Protein AF-A0A9P5NXV1-F1 (afdb_monomer_lite)

Structure (mmCIF, N/CA/C/O backbone):
data_AF-A0A9P5NXV1-F1
#
_entry.id   AF-A0A9P5NXV1-F1
#
loop_
_atom_site.group_PDB
_atom_site.id
_atom_site.type_symbol
_atom_site.label_atom_id
_atom_site.label_alt_id
_atom_site.label_comp_id
_atom_site.label_asym_id
_atom_site.label_entity_id
_atom_site.label_seq_id
_atom_site.pdbx_PDB_ins_code
_atom_site.Cartn_x
_atom_site.Cartn_y
_atom_site.Cartn_z
_atom_site.occupancy
_atom_site.B_iso_or_equiv
_atom_site.auth_seq_id
_atom_site.auth_comp_id
_atom_site.auth_asym_id
_atom_site.auth_atom_id
_atom_site.pdbx_PDB_model_num
ATOM 1 N N . MET A 1 1 ? 9.039 12.698 -48.963 1.00 51.28 1 MET A N 1
ATOM 2 C CA . MET A 1 1 ? 8.621 13.582 -47.844 1.00 51.28 1 MET A CA 1
ATOM 3 C C . MET A 1 1 ? 7.862 12.852 -46.720 1.00 51.28 1 MET A C 1
ATOM 5 O O . MET A 1 1 ? 7.699 13.439 -45.662 1.00 51.28 1 MET A O 1
ATOM 9 N N . PHE A 1 2 ? 7.450 11.582 -46.884 1.00 49.66 2 PHE A N 1
ATOM 10 C CA . PHE A 1 2 ? 6.731 10.816 -45.845 1.00 49.66 2 PHE A CA 1
ATOM 11 C C . PHE A 1 2 ? 7.612 9.908 -44.960 1.00 49.66 2 PHE A C 1
ATOM 13 O O . PHE A 1 2 ? 7.134 9.406 -43.950 1.00 49.66 2 PHE A O 1
ATOM 20 N N . GLU A 1 3 ? 8.903 9.742 -45.266 1.00 52.03 3 GLU A N 1
ATOM 21 C CA . GLU A 1 3 ? 9.800 8.838 -44.517 1.00 52.03 3 GLU A CA 1
ATOM 22 C C . GLU A 1 3 ? 10.202 9.352 -43.121 1.00 52.03 3 GLU A C 1
ATOM 24 O O . GLU A 1 3 ? 10.610 8.573 -42.267 1.00 52.03 3 GLU A O 1
ATOM 29 N N . SER A 1 4 ? 10.036 10.649 -42.833 1.00 56.72 4 SER A N 1
ATOM 30 C CA . SER A 1 4 ? 10.399 11.233 -41.530 1.00 56.72 4 SER A CA 1
ATOM 31 C C . SER A 1 4 ? 9.268 11.237 -40.494 1.00 56.72 4 SER A C 1
ATOM 33 O O . SER A 1 4 ? 9.503 11.576 -39.335 1.00 56.72 4 SER A O 1
ATOM 35 N N . LEU A 1 5 ? 8.028 10.941 -40.899 1.00 55.62 5 LEU A N 1
ATOM 36 C CA . LEU A 1 5 ? 6.863 10.958 -40.006 1.00 55.62 5 LEU A CA 1
ATOM 37 C C . LEU A 1 5 ? 6.838 9.755 -39.037 1.00 55.62 5 LEU A C 1
ATOM 39 O O . LEU A 1 5 ? 6.622 9.982 -37.846 1.00 55.62 5 LEU A O 1
ATOM 43 N N . PRO A 1 6 ? 7.140 8.513 -39.474 1.00 61.78 6 PRO A N 1
ATOM 44 C CA . PRO A 1 6 ? 7.170 7.351 -38.586 1.00 61.78 6 PRO A CA 1
ATOM 45 C C . PRO A 1 6 ? 8.238 7.482 -37.497 1.00 61.78 6 PRO A C 1
ATOM 47 O O . PRO A 1 6 ? 7.952 7.225 -36.334 1.00 61.78 6 PRO A O 1
ATOM 50 N N . ALA A 1 7 ? 9.437 7.964 -37.846 1.00 62.22 7 ALA A N 1
ATOM 51 C CA . ALA A 1 7 ? 10.548 8.123 -36.905 1.00 62.22 7 ALA A CA 1
ATOM 52 C C . ALA A 1 7 ? 10.250 9.149 -35.793 1.00 62.22 7 ALA A C 1
ATOM 54 O O . ALA A 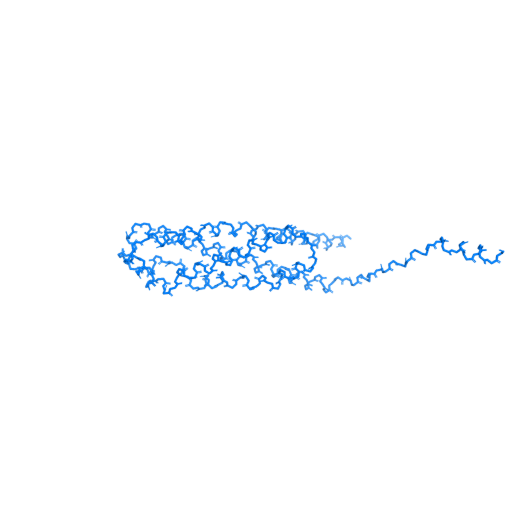1 7 ? 10.574 8.919 -34.630 1.00 62.22 7 ALA A O 1
ATOM 55 N N . LYS A 1 8 ? 9.580 10.263 -36.125 1.00 64.25 8 LYS A N 1
ATOM 56 C CA . LYS A 1 8 ? 9.170 11.277 -35.136 1.00 64.25 8 LYS A CA 1
ATOM 57 C C . LYS A 1 8 ? 8.070 10.770 -34.202 1.00 64.25 8 LYS A C 1
ATOM 59 O O . LYS A 1 8 ? 8.114 11.056 -33.010 1.00 64.25 8 LYS A O 1
ATOM 64 N N . ILE A 1 9 ? 7.110 10.006 -34.729 1.00 66.19 9 ILE A N 1
ATOM 65 C CA . ILE A 1 9 ? 6.045 9.382 -33.927 1.00 66.19 9 ILE A CA 1
ATOM 66 C C . ILE A 1 9 ? 6.636 8.332 -32.978 1.00 66.19 9 ILE A C 1
ATOM 68 O O . ILE A 1 9 ? 6.274 8.301 -31.804 1.00 66.19 9 ILE A O 1
ATOM 72 N N . PHE A 1 10 ? 7.579 7.520 -33.460 1.00 65.38 10 PHE A N 1
ATOM 73 C CA . PHE A 1 10 ? 8.247 6.494 -32.658 1.00 65.38 10 PHE A CA 1
ATOM 74 C C . PHE A 1 10 ? 9.061 7.112 -31.514 1.00 65.38 10 PHE A C 1
ATOM 76 O O . PHE A 1 10 ? 8.896 6.732 -30.359 1.00 65.38 10 PHE A O 1
ATOM 83 N N . SER A 1 11 ? 9.839 8.155 -31.815 1.00 71.44 11 SER A N 1
ATOM 84 C CA . SER A 1 11 ? 10.603 8.904 -30.814 1.00 71.44 11 SER A CA 1
ATOM 85 C C . SER A 1 11 ? 9.697 9.556 -29.758 1.00 71.44 11 SER A C 1
ATOM 87 O O . SER A 1 11 ? 9.960 9.445 -28.563 1.00 71.44 11 SER A O 1
ATOM 89 N N . ALA A 1 12 ? 8.576 10.172 -30.157 1.00 74.19 12 ALA A N 1
ATOM 90 C CA . ALA A 1 12 ? 7.616 10.747 -29.211 1.00 74.19 12 ALA A CA 1
ATOM 91 C C . ALA A 1 12 ? 6.968 9.687 -28.295 1.00 74.19 12 ALA A C 1
ATOM 93 O O . ALA A 1 12 ? 6.761 9.943 -27.107 1.00 74.19 12 ALA A O 1
ATOM 94 N N . ALA A 1 13 ? 6.674 8.496 -28.826 1.00 74.88 13 ALA A N 1
ATOM 95 C CA . ALA A 1 13 ? 6.137 7.382 -28.047 1.00 74.88 13 ALA A CA 1
ATOM 96 C C . ALA A 1 13 ? 7.150 6.857 -27.015 1.00 74.88 13 ALA A C 1
ATOM 98 O O . ALA A 1 13 ? 6.780 6.634 -25.863 1.00 74.88 13 ALA A O 1
ATOM 99 N N . GLU A 1 14 ? 8.427 6.733 -27.384 1.00 74.12 14 GLU A N 1
ATOM 100 C CA . GLU A 1 14 ? 9.505 6.362 -26.457 1.00 74.12 14 GLU A CA 1
ATOM 101 C C . GLU A 1 14 ? 9.639 7.369 -25.305 1.00 74.12 14 GLU A C 1
ATOM 103 O O . GLU A 1 14 ? 9.676 6.972 -24.138 1.00 74.12 14 GLU A O 1
ATOM 108 N N . TYR A 1 15 ? 9.619 8.675 -25.595 1.00 77.75 15 TYR A N 1
ATOM 109 C CA . TYR A 1 15 ? 9.659 9.706 -24.551 1.00 77.75 15 TYR A CA 1
ATOM 110 C C . TYR A 1 15 ? 8.447 9.643 -23.616 1.00 77.75 15 TYR A C 1
ATOM 112 O O . TYR A 1 15 ? 8.606 9.742 -22.400 1.00 77.75 15 TYR A O 1
ATOM 120 N N . MET A 1 16 ? 7.242 9.437 -24.154 1.00 80.88 16 MET A N 1
ATOM 121 C CA . MET A 1 16 ? 6.023 9.267 -23.353 1.00 80.88 16 MET A CA 1
ATOM 122 C C . MET A 1 16 ? 6.114 8.046 -22.430 1.00 80.88 16 MET A C 1
ATOM 124 O O . MET A 1 16 ? 5.725 8.128 -21.266 1.00 80.88 16 MET A O 1
ATOM 128 N N . ILE A 1 17 ? 6.672 6.933 -22.912 1.00 77.50 17 ILE A N 1
ATOM 129 C CA . ILE A 1 17 ? 6.889 5.719 -22.115 1.00 77.50 17 ILE A CA 1
ATOM 130 C C . ILE A 1 17 ? 7.882 5.978 -20.982 1.00 77.50 17 ILE A C 1
ATOM 132 O O . ILE A 1 17 ? 7.610 5.596 -19.845 1.00 77.50 17 ILE A O 1
ATOM 136 N N . ILE A 1 18 ? 9.003 6.650 -21.263 1.00 76.31 18 ILE A N 1
ATOM 137 C CA . ILE A 1 18 ? 10.002 7.002 -20.243 1.00 76.31 18 ILE A CA 1
ATOM 138 C C . ILE A 1 18 ? 9.381 7.923 -19.188 1.00 76.31 18 ILE A C 1
ATOM 140 O O . ILE A 1 18 ? 9.550 7.686 -17.994 1.00 76.31 18 ILE A O 1
ATOM 144 N N . LEU A 1 19 ? 8.620 8.939 -19.603 1.00 80.94 19 LEU A N 1
ATOM 145 C CA . LEU A 1 19 ? 7.935 9.849 -18.683 1.00 80.94 19 LEU A CA 1
ATOM 146 C C . LEU A 1 19 ? 6.919 9.113 -17.806 1.00 80.94 19 LEU A C 1
ATOM 148 O O . LEU A 1 19 ? 6.916 9.305 -16.590 1.00 80.94 19 LEU A O 1
ATOM 152 N N . LEU A 1 20 ? 6.103 8.234 -18.395 1.00 80.06 20 LEU A N 1
ATOM 153 C CA . LEU A 1 20 ? 5.164 7.395 -17.653 1.00 80.06 20 LEU A CA 1
ATOM 154 C C . LEU A 1 20 ? 5.899 6.486 -16.667 1.00 80.06 20 LEU A C 1
ATOM 156 O O . LEU A 1 20 ? 5.499 6.403 -15.508 1.00 80.06 20 LEU A O 1
ATOM 160 N N . PHE A 1 21 ? 6.987 5.847 -17.087 1.00 78.69 21 PHE A N 1
ATOM 161 C CA . PHE A 1 21 ? 7.806 4.995 -16.231 1.00 78.69 21 PHE A CA 1
ATOM 162 C C . PHE A 1 21 ? 8.373 5.775 -15.036 1.00 78.69 21 PHE A C 1
ATOM 164 O O . PHE A 1 21 ? 8.186 5.369 -13.889 1.00 78.69 21 PHE A O 1
ATOM 171 N N . CYS A 1 22 ? 8.984 6.938 -15.282 1.00 78.25 22 CYS A N 1
ATOM 172 C CA . CYS A 1 22 ? 9.512 7.819 -14.241 1.00 78.25 22 CYS A CA 1
ATOM 173 C C . CYS A 1 22 ? 8.418 8.299 -13.277 1.00 78.25 22 CYS A C 1
ATOM 175 O O . CYS A 1 22 ? 8.613 8.270 -12.064 1.00 78.25 22 CYS A O 1
ATOM 177 N N . PHE A 1 23 ? 7.254 8.695 -13.795 1.00 83.00 23 PHE A N 1
ATOM 178 C CA . PHE A 1 23 ? 6.119 9.127 -12.980 1.00 83.00 23 PHE A CA 1
ATOM 179 C C . PHE A 1 23 ? 5.623 8.017 -12.043 1.00 83.00 23 PHE A C 1
ATOM 181 O O . PHE A 1 23 ? 5.453 8.248 -10.845 1.00 83.00 23 PHE A O 1
ATOM 188 N N . HIS A 1 24 ? 5.459 6.794 -12.555 1.00 81.88 24 HIS A N 1
ATOM 189 C CA . HIS A 1 24 ? 5.041 5.650 -11.741 1.00 81.88 24 HIS A CA 1
ATOM 190 C C . HIS A 1 24 ? 6.092 5.281 -10.700 1.00 81.88 24 HIS A C 1
ATOM 192 O O . HIS A 1 24 ? 5.737 5.005 -9.556 1.00 81.88 24 HIS A O 1
ATOM 198 N N . LEU A 1 25 ? 7.381 5.334 -11.051 1.00 80.75 25 LEU A N 1
ATOM 199 C CA . LEU A 1 25 ? 8.450 5.147 -10.076 1.00 80.75 25 LEU A CA 1
ATOM 200 C C . LEU A 1 25 ? 8.359 6.173 -8.947 1.00 80.75 25 LEU A C 1
ATOM 202 O O . LEU A 1 25 ? 8.435 5.785 -7.786 1.00 80.75 25 LEU A O 1
ATOM 206 N N . ILE A 1 26 ? 8.154 7.455 -9.248 1.00 84.00 26 ILE A N 1
ATOM 207 C CA . ILE A 1 26 ? 8.007 8.487 -8.213 1.00 84.00 26 ILE A CA 1
ATOM 208 C C . ILE A 1 26 ? 6.841 8.145 -7.278 1.00 84.00 26 ILE A C 1
ATOM 210 O O . ILE A 1 26 ? 7.026 8.121 -6.063 1.00 84.00 26 ILE A O 1
ATOM 214 N N . ILE A 1 27 ? 5.671 7.805 -7.823 1.00 83.50 27 ILE A N 1
ATOM 215 C CA . ILE A 1 27 ? 4.491 7.436 -7.027 1.00 83.50 27 ILE A CA 1
ATOM 216 C C . ILE A 1 27 ? 4.781 6.237 -6.116 1.00 83.50 27 ILE A C 1
ATOM 218 O O . ILE A 1 27 ? 4.560 6.313 -4.907 1.00 83.50 27 ILE A O 1
ATOM 222 N N . ILE A 1 28 ? 5.319 5.153 -6.677 1.00 85.75 28 ILE A N 1
ATOM 223 C CA . ILE A 1 28 ? 5.579 3.892 -5.964 1.00 85.75 28 ILE A CA 1
ATOM 224 C C . ILE A 1 28 ? 6.623 4.063 -4.850 1.00 85.75 28 ILE A C 1
ATOM 226 O O . ILE A 1 28 ? 6.624 3.311 -3.875 1.00 85.75 28 ILE A O 1
ATOM 230 N N . ASN A 1 29 ? 7.517 5.047 -4.980 1.00 84.62 29 ASN A N 1
ATOM 231 C CA . ASN A 1 29 ? 8.529 5.351 -3.971 1.00 84.62 29 ASN A CA 1
ATOM 232 C C . ASN A 1 29 ? 8.051 6.367 -2.922 1.00 84.62 29 ASN A C 1
ATOM 234 O O . ASN A 1 29 ? 8.493 6.297 -1.778 1.00 84.62 29 ASN A O 1
ATOM 238 N N . LEU A 1 30 ? 7.148 7.289 -3.276 1.00 89.00 30 LEU A N 1
ATOM 239 C CA . LEU A 1 30 ? 6.644 8.311 -2.353 1.00 89.00 30 LEU A CA 1
ATOM 240 C C . LEU A 1 30 ? 5.469 7.834 -1.495 1.00 89.00 30 LEU A C 1
ATOM 242 O O . LEU A 1 30 ? 5.376 8.246 -0.343 1.00 89.00 30 LEU A O 1
ATOM 246 N N . LEU A 1 31 ? 4.583 6.980 -2.017 1.00 90.31 31 LEU A N 1
ATOM 247 C CA . LEU A 1 31 ? 3.393 6.489 -1.303 1.00 90.31 31 LEU A CA 1
ATOM 248 C C . LEU A 1 31 ? 3.652 5.576 -0.086 1.00 90.31 31 LEU A C 1
ATOM 250 O O . LEU A 1 31 ? 2.871 5.650 0.865 1.00 90.31 31 LEU A O 1
ATOM 254 N N . PRO A 1 32 ? 4.704 4.738 -0.039 1.00 91.31 32 PRO A N 1
ATOM 255 C CA . PRO A 1 32 ? 4.927 3.840 1.095 1.00 91.31 32 PRO A CA 1
ATOM 256 C C . PRO A 1 32 ? 5.104 4.562 2.437 1.00 91.31 32 PRO A C 1
ATOM 258 O O . PRO A 1 32 ? 4.647 4.070 3.463 1.00 91.31 32 PRO A O 1
ATOM 261 N N . LEU A 1 33 ? 5.725 5.745 2.457 1.00 91.25 33 LEU A N 1
ATOM 262 C CA . LEU A 1 33 ? 5.914 6.507 3.695 1.00 91.25 33 LEU A CA 1
ATOM 263 C C . LEU A 1 33 ? 4.587 7.000 4.318 1.00 91.25 33 LEU A C 1
ATOM 265 O O . LEU A 1 33 ? 4.344 6.689 5.485 1.00 91.25 33 LEU A O 1
ATOM 269 N N . PRO A 1 34 ? 3.703 7.727 3.602 1.00 93.56 34 PRO A N 1
ATOM 270 C CA . PRO A 1 34 ? 2.402 8.113 4.141 1.00 93.56 34 PRO A CA 1
ATOM 271 C C . PRO A 1 34 ? 1.511 6.904 4.447 1.00 93.56 34 PRO A C 1
ATOM 273 O O . PRO A 1 34 ? 0.757 6.963 5.415 1.00 93.56 34 PRO A O 1
ATOM 276 N N . MET A 1 35 ? 1.626 5.797 3.697 1.00 95.00 35 MET A N 1
ATOM 277 C CA . MET A 1 35 ? 0.962 4.534 4.048 1.00 95.00 35 MET A CA 1
ATOM 278 C C . MET A 1 35 ? 1.411 4.031 5.424 1.00 95.00 35 MET A C 1
ATOM 280 O O . MET A 1 35 ? 0.561 3.789 6.276 1.00 95.00 35 MET A O 1
ATOM 284 N N . LEU A 1 36 ? 2.723 3.967 5.674 1.00 95.19 36 LEU A N 1
ATOM 285 C CA . LEU A 1 36 ? 3.282 3.495 6.944 1.00 95.19 36 LEU A CA 1
ATOM 286 C C . LEU A 1 36 ? 2.866 4.377 8.129 1.00 95.19 36 LEU A C 1
ATOM 288 O O . LEU A 1 36 ? 2.532 3.874 9.202 1.00 95.19 36 LEU A O 1
ATOM 292 N N . ILE A 1 37 ? 2.873 5.700 7.936 1.00 95.38 37 ILE A N 1
ATOM 293 C CA . ILE A 1 37 ? 2.427 6.663 8.953 1.00 95.38 37 ILE A CA 1
ATOM 294 C C . ILE A 1 37 ? 0.952 6.425 9.286 1.00 95.38 37 ILE A C 1
ATOM 296 O O . ILE A 1 37 ? 0.587 6.363 10.458 1.00 95.38 37 ILE A O 1
ATOM 300 N N . LEU A 1 38 ? 0.108 6.258 8.268 1.00 95.88 38 LEU A N 1
ATOM 301 C CA . LEU A 1 38 ? -1.321 6.044 8.457 1.00 95.88 38 LEU A CA 1
ATOM 302 C C . LEU A 1 38 ? -1.616 4.688 9.112 1.00 95.88 38 LEU A C 1
ATOM 304 O O . LEU A 1 38 ? -2.430 4.623 10.028 1.00 95.88 38 LEU A O 1
ATOM 308 N N . GLU A 1 39 ? -0.907 3.626 8.723 1.00 95.38 39 GLU A N 1
ATOM 309 C CA . GLU A 1 39 ? -0.955 2.312 9.382 1.00 95.38 39 GLU A CA 1
ATOM 310 C C . GLU A 1 39 ? -0.625 2.426 10.877 1.00 95.38 39 GLU A C 1
ATOM 312 O O . GLU A 1 39 ? -1.355 1.893 11.716 1.00 95.38 39 GLU A O 1
ATOM 317 N N . ALA A 1 40 ? 0.419 3.181 11.232 1.00 95.56 40 ALA A N 1
ATOM 318 C CA . ALA A 1 40 ? 0.794 3.416 12.624 1.00 95.56 40 ALA A CA 1
ATOM 319 C C . ALA A 1 40 ? -0.270 4.218 13.398 1.00 95.56 40 ALA A C 1
ATOM 321 O O . ALA A 1 40 ? -0.574 3.880 14.546 1.00 95.56 40 ALA A O 1
ATOM 322 N N . ILE A 1 41 ? -0.862 5.247 12.779 1.00 95.38 41 ILE A N 1
ATOM 323 C CA . ILE A 1 41 ? -1.967 6.026 13.364 1.00 95.38 41 ILE A CA 1
ATOM 324 C C . ILE A 1 41 ? -3.161 5.112 13.645 1.00 95.38 41 ILE A C 1
ATOM 326 O O . ILE A 1 41 ? -3.663 5.100 14.768 1.00 95.38 41 ILE A O 1
ATOM 330 N N . ILE A 1 42 ? -3.553 4.285 12.675 1.00 94.69 42 ILE A N 1
ATOM 331 C CA . ILE A 1 42 ? -4.673 3.348 12.792 1.00 94.69 42 ILE A CA 1
ATOM 332 C C . ILE A 1 42 ? -4.432 2.345 13.924 1.00 94.69 42 ILE A C 1
ATOM 334 O O . ILE A 1 42 ? -5.305 2.144 14.768 1.00 94.69 42 ILE A O 1
ATOM 338 N N . VAL A 1 43 ? -3.252 1.722 13.981 1.00 94.19 43 VAL A N 1
ATOM 339 C CA . VAL A 1 43 ? -2.919 0.755 15.040 1.00 94.19 43 VAL A CA 1
ATOM 340 C C . VAL A 1 43 ? -2.912 1.433 16.416 1.00 94.19 43 VAL A C 1
ATOM 342 O O . VAL A 1 43 ? -3.476 0.901 17.376 1.00 94.19 43 VAL A O 1
ATOM 345 N N . SER A 1 44 ? -2.331 2.630 16.520 1.00 94.25 44 SER A N 1
ATOM 346 C CA . SER A 1 44 ? -2.331 3.443 17.746 1.00 94.25 44 SER A CA 1
ATOM 347 C C . SER A 1 44 ? -3.747 3.825 18.184 1.00 94.25 44 SER A C 1
ATOM 349 O O . SER A 1 44 ? -4.078 3.753 19.366 1.00 94.25 44 SER A O 1
ATOM 351 N N . TRP A 1 45 ? -4.613 4.182 17.238 1.00 94.19 45 TRP A N 1
ATOM 352 C CA . TRP A 1 45 ? -6.009 4.500 17.502 1.00 94.19 45 TRP A CA 1
ATOM 353 C C . TRP A 1 45 ? -6.767 3.276 18.031 1.00 94.19 45 TRP A C 1
ATOM 355 O O . TRP A 1 45 ? -7.328 3.342 19.126 1.00 94.19 45 TRP A O 1
ATOM 365 N N . ILE A 1 46 ? -6.713 2.131 17.337 1.00 91.19 46 ILE A N 1
ATOM 366 C CA . ILE A 1 46 ? -7.441 0.914 17.743 1.00 91.19 46 ILE A CA 1
ATOM 367 C C . ILE A 1 46 ? -7.002 0.432 19.134 1.00 91.19 46 ILE A C 1
ATOM 369 O O . ILE A 1 46 ? -7.832 0.033 19.955 1.00 91.19 46 ILE A O 1
ATOM 373 N N . THR A 1 47 ? -5.700 0.477 19.424 1.00 90.12 47 THR A N 1
ATOM 374 C CA . THR A 1 47 ? -5.148 0.023 20.713 1.00 90.12 47 THR A CA 1
ATOM 375 C C . THR A 1 47 ? -5.515 0.925 21.891 1.00 90.12 47 THR A C 1
ATOM 377 O O . THR A 1 47 ? -5.524 0.446 23.027 1.00 90.12 47 THR A O 1
ATOM 380 N N . LYS A 1 48 ? -5.876 2.188 21.643 1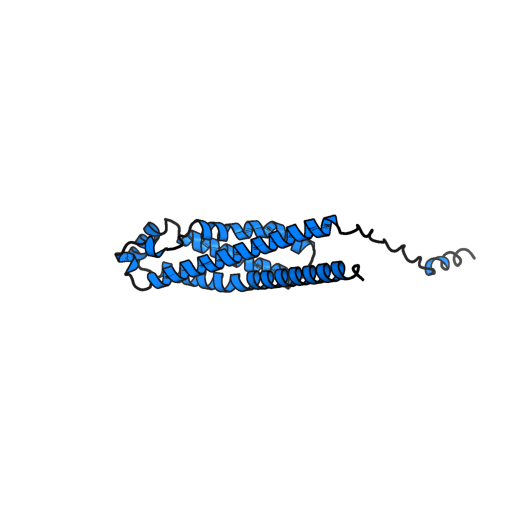.00 92.81 48 LYS A N 1
ATOM 381 C CA . LYS A 1 48 ? -6.324 3.143 22.670 1.00 92.81 48 LYS A CA 1
ATOM 382 C C . LYS A 1 48 ? -7.833 3.129 22.913 1.00 92.81 48 LYS A C 1
ATOM 384 O O . LYS A 1 48 ? -8.286 3.711 23.894 1.00 92.81 48 LYS A O 1
ATOM 389 N N . LEU A 1 49 ? -8.616 2.473 22.056 1.00 91.75 49 LEU A N 1
ATOM 390 C CA . LEU A 1 49 ? -10.062 2.371 22.251 1.00 91.75 49 LEU A CA 1
ATOM 391 C C . LEU A 1 49 ? -10.420 1.489 23.458 1.00 91.75 49 LEU A C 1
ATOM 393 O O . LEU A 1 49 ? -9.733 0.486 23.693 1.00 91.75 49 LEU A O 1
ATOM 397 N N . PRO A 1 50 ? -11.528 1.790 24.165 1.00 93.31 50 PRO A N 1
ATOM 398 C CA . PRO A 1 50 ? -12.100 0.894 25.168 1.00 93.31 50 PRO A CA 1
ATOM 399 C C . PRO A 1 50 ? -12.365 -0.503 24.589 1.00 93.31 50 PRO A C 1
ATOM 401 O O . PRO A 1 50 ? -12.729 -0.628 23.417 1.00 93.31 50 PRO A O 1
ATOM 404 N N . SER A 1 51 ? -12.224 -1.550 25.408 1.00 92.00 51 SER A N 1
ATOM 405 C CA . SER A 1 51 ? -12.429 -2.944 24.979 1.00 92.00 51 SER A CA 1
ATOM 406 C C . SER A 1 51 ? -13.809 -3.169 24.357 1.00 92.00 51 SER A C 1
ATOM 408 O O . SER A 1 51 ? -13.892 -3.751 23.284 1.00 92.00 51 SER A O 1
ATOM 410 N N . SER A 1 52 ? -14.867 -2.596 24.938 1.00 91.56 52 SER A N 1
ATOM 411 C CA . SER A 1 52 ? -16.237 -2.685 24.410 1.00 91.56 52 SER A CA 1
ATOM 412 C C . SER A 1 52 ? -16.383 -2.146 22.981 1.00 91.56 52 SER A C 1
ATOM 414 O O . SER A 1 52 ? -17.059 -2.748 22.149 1.00 91.56 52 SER A O 1
ATOM 416 N N . VAL A 1 53 ? -15.716 -1.031 22.666 1.00 91.94 53 VAL A N 1
ATOM 417 C CA . VAL A 1 53 ? -15.710 -0.442 21.316 1.00 91.94 53 VAL A CA 1
ATOM 418 C C . VAL A 1 53 ? -14.857 -1.292 20.378 1.00 91.94 53 VAL A C 1
ATOM 420 O O . VAL A 1 53 ? -15.246 -1.540 19.239 1.00 91.94 53 VAL A O 1
ATOM 423 N N . ARG A 1 54 ? -13.707 -1.777 20.855 1.00 91.25 54 ARG A N 1
ATOM 424 C CA . ARG A 1 54 ? -12.794 -2.625 20.080 1.00 91.25 54 ARG A CA 1
ATOM 425 C C . ARG A 1 54 ? -13.435 -3.954 19.687 1.00 91.25 54 ARG A C 1
ATOM 427 O O . ARG A 1 54 ? -13.272 -4.380 18.548 1.00 91.25 54 ARG A O 1
ATOM 434 N N . ASP A 1 55 ? -14.191 -4.571 20.584 1.00 91.50 55 ASP A N 1
ATOM 435 C CA . ASP A 1 55 ? -14.914 -5.814 20.316 1.00 91.50 55 ASP A CA 1
ATOM 436 C C . ASP A 1 55 ? -16.033 -5.591 19.295 1.00 91.50 55 ASP A C 1
ATOM 438 O O . ASP A 1 55 ? -16.197 -6.390 18.374 1.00 91.50 55 ASP A O 1
ATOM 442 N N . GLY A 1 56 ? -16.729 -4.453 19.381 1.00 89.88 56 GLY A N 1
ATOM 443 C CA . GLY A 1 56 ? -17.692 -4.018 18.369 1.00 89.88 56 GLY A CA 1
ATOM 444 C C . GLY A 1 56 ? -17.066 -3.753 16.993 1.00 89.88 56 GLY A C 1
ATOM 445 O O . GLY A 1 56 ? -17.659 -4.064 15.961 1.00 89.88 56 GLY A O 1
ATOM 446 N N . ILE A 1 57 ? -15.842 -3.222 16.953 1.00 91.00 57 ILE A N 1
ATOM 447 C CA . ILE A 1 57 ? -15.076 -3.069 15.708 1.00 91.00 57 ILE A CA 1
ATOM 448 C C . ILE A 1 57 ? -14.647 -4.434 15.166 1.00 91.00 57 ILE A C 1
ATOM 450 O O . ILE A 1 57 ? -14.782 -4.679 13.970 1.00 91.00 57 ILE A O 1
ATOM 454 N N . ASN A 1 58 ? -14.159 -5.335 16.019 1.00 90.06 58 ASN A N 1
ATOM 455 C CA . ASN A 1 58 ? -13.734 -6.674 15.614 1.00 90.06 58 ASN A CA 1
ATOM 456 C C . ASN A 1 58 ? -14.902 -7.517 15.089 1.00 90.06 58 ASN A C 1
ATOM 458 O O . ASN A 1 58 ? -14.724 -8.275 14.139 1.00 90.06 58 ASN A O 1
ATOM 462 N N . SER A 1 59 ? -16.096 -7.388 15.668 1.00 89.19 59 SER A N 1
ATOM 463 C CA . SER A 1 59 ? -17.283 -8.085 15.169 1.00 89.19 59 SER A CA 1
ATOM 464 C C . SER A 1 59 ? -17.763 -7.515 13.831 1.00 89.19 59 SER A C 1
ATOM 466 O O . SER A 1 59 ? -18.105 -8.284 12.936 1.00 89.19 59 SER A O 1
ATOM 468 N N . GLY A 1 60 ? -17.725 -6.188 13.656 1.00 86.69 60 GLY A N 1
ATOM 469 C CA . GLY A 1 60 ? -18.160 -5.526 12.422 1.00 86.69 60 GLY A CA 1
ATOM 470 C C . GLY A 1 60 ? -17.171 -5.641 11.256 1.00 86.69 60 GLY A C 1
ATOM 471 O O . GLY A 1 60 ? -17.568 -5.904 10.121 1.00 86.69 60 GLY A O 1
ATOM 472 N N . LEU A 1 61 ? -15.874 -5.452 11.512 1.00 87.50 61 LEU A N 1
ATOM 473 C CA . LEU A 1 61 ? -14.817 -5.466 10.487 1.00 87.50 61 LEU A CA 1
ATOM 474 C C . LEU A 1 61 ? -14.154 -6.841 10.304 1.00 87.50 61 LEU A C 1
ATOM 476 O O . LEU A 1 61 ? -13.392 -7.025 9.355 1.00 87.50 61 LEU A O 1
ATOM 480 N N . GLY A 1 62 ? -14.459 -7.803 11.178 1.00 86.06 62 GLY A N 1
ATOM 481 C CA . GLY A 1 62 ? -13.952 -9.172 11.142 1.00 86.06 62 GLY A CA 1
ATOM 482 C C . GLY A 1 62 ? -12.862 -9.452 12.180 1.00 86.06 62 GLY A C 1
ATOM 483 O O . GLY A 1 62 ? -11.965 -8.640 12.430 1.00 86.06 62 GLY A O 1
ATOM 484 N N . SER A 1 63 ? -12.912 -10.652 12.767 1.00 75.94 63 SER A N 1
ATOM 485 C CA . SER A 1 63 ? -11.911 -11.121 13.727 1.00 75.94 63 SER A CA 1
ATOM 486 C C . SER A 1 63 ? -10.534 -11.170 13.062 1.00 75.94 63 SER A C 1
ATOM 488 O O . SER A 1 63 ? -10.333 -11.905 12.094 1.00 75.94 63 SER A O 1
ATOM 490 N N . GLY A 1 64 ? -9.586 -10.383 13.569 1.00 81.75 64 GLY A N 1
ATOM 491 C CA . GLY A 1 64 ? -8.240 -10.282 12.996 1.00 81.75 64 GLY A CA 1
ATOM 492 C C . GLY A 1 64 ? -8.017 -9.066 12.098 1.00 81.75 64 GLY A C 1
ATOM 493 O O . GLY A 1 64 ? -6.947 -8.960 11.504 1.00 81.75 64 GLY A O 1
ATOM 494 N N . TYR A 1 65 ? -8.962 -8.121 12.048 1.00 85.12 65 TYR A N 1
ATOM 495 C CA . TYR A 1 65 ? -8.800 -6.844 11.347 1.00 85.12 65 TYR A CA 1
ATOM 496 C C . TYR A 1 65 ? -7.465 -6.148 11.664 1.00 85.12 65 TYR A C 1
ATOM 498 O O . TYR A 1 65 ? -6.715 -5.793 10.759 1.00 85.12 65 TYR A O 1
ATOM 506 N N . ILE A 1 66 ? -7.114 -6.042 12.951 1.00 88.88 66 ILE A N 1
ATOM 507 C CA . ILE A 1 66 ? -5.838 -5.463 13.405 1.00 88.88 66 ILE A CA 1
ATOM 508 C C . ILE A 1 66 ? -4.642 -6.219 12.812 1.00 88.88 66 ILE A C 1
ATOM 510 O O . ILE A 1 66 ? -3.678 -5.601 12.370 1.00 88.88 66 ILE A O 1
ATOM 514 N N . GLY A 1 67 ? -4.713 -7.552 12.760 1.00 89.69 67 GLY A N 1
ATOM 515 C CA . GLY A 1 67 ? -3.666 -8.387 12.172 1.00 89.69 67 GLY A CA 1
ATOM 516 C C . GLY A 1 67 ? -3.471 -8.115 10.681 1.00 89.69 67 GLY A C 1
ATOM 517 O O . GLY A 1 67 ? -2.339 -8.105 10.208 1.00 89.69 67 GLY A O 1
ATOM 518 N N . VAL A 1 68 ? -4.550 -7.816 9.952 1.00 90.94 68 VAL A N 1
ATOM 519 C CA . VAL A 1 68 ? -4.483 -7.412 8.539 1.00 90.94 68 VAL A CA 1
ATOM 520 C C . VAL A 1 68 ? -3.798 -6.049 8.386 1.00 90.94 68 VAL A C 1
ATOM 522 O O . VAL A 1 68 ? -2.944 -5.906 7.512 1.00 90.94 68 VAL A O 1
ATOM 525 N N . VAL A 1 69 ? -4.095 -5.072 9.254 1.00 92.62 69 VAL A N 1
ATOM 526 C CA . VAL A 1 69 ? -3.395 -3.770 9.254 1.00 92.62 69 VAL A CA 1
ATOM 527 C C . VAL A 1 69 ? -1.903 -3.948 9.554 1.00 92.62 69 VAL A C 1
ATOM 529 O O . VAL A 1 69 ? -1.063 -3.429 8.826 1.00 92.62 69 VAL A O 1
ATOM 532 N N . ILE A 1 70 ? -1.556 -4.730 10.581 1.00 92.75 70 ILE A N 1
ATOM 533 C CA . ILE A 1 70 ? -0.157 -5.000 10.952 1.00 92.75 70 ILE A CA 1
ATOM 534 C C . ILE A 1 70 ? 0.578 -5.738 9.826 1.00 92.75 70 ILE A C 1
ATOM 536 O O . ILE A 1 70 ? 1.724 -5.416 9.520 1.00 92.75 70 ILE A O 1
ATOM 540 N N . SER A 1 71 ? -0.072 -6.706 9.178 1.00 92.06 71 SER A N 1
ATOM 541 C CA . SER A 1 71 ? 0.501 -7.410 8.028 1.00 92.06 71 SER A CA 1
ATOM 542 C C . SER A 1 71 ? 0.809 -6.448 6.877 1.00 92.06 71 SER A C 1
ATOM 544 O O . SER A 1 71 ? 1.904 -6.515 6.317 1.00 92.06 71 SER A O 1
ATOM 546 N N . SER A 1 72 ? -0.108 -5.522 6.576 1.00 93.44 72 SER A N 1
ATOM 547 C CA . SER A 1 72 ? 0.119 -4.451 5.598 1.00 93.44 72 SER A CA 1
ATOM 548 C C . SER A 1 72 ? 1.316 -3.582 5.988 1.00 93.44 72 SER A C 1
ATOM 550 O O . SER A 1 72 ? 2.210 -3.385 5.170 1.00 93.44 72 SER A O 1
ATOM 552 N N . MET A 1 73 ? 1.406 -3.188 7.262 1.00 94.75 73 MET A N 1
ATOM 553 C CA . MET A 1 73 ? 2.506 -2.384 7.802 1.00 94.75 73 MET A CA 1
ATOM 554 C C . MET A 1 73 ? 3.875 -3.042 7.628 1.00 94.75 73 MET A C 1
ATOM 556 O O . MET A 1 73 ? 4.840 -2.388 7.227 1.00 94.75 73 MET A O 1
ATOM 560 N N . ILE A 1 74 ? 3.965 -4.353 7.868 1.00 92.69 74 ILE A N 1
ATOM 561 C CA . ILE A 1 74 ? 5.186 -5.127 7.615 1.00 92.69 74 ILE A CA 1
ATOM 562 C C . ILE A 1 74 ? 5.518 -5.122 6.118 1.00 92.69 74 ILE A C 1
ATOM 564 O O . ILE A 1 74 ? 6.673 -4.902 5.754 1.00 92.69 74 ILE A O 1
ATOM 568 N N . GLY A 1 75 ? 4.521 -5.314 5.248 1.00 91.44 75 GLY A N 1
ATOM 569 C CA . GLY A 1 75 ? 4.693 -5.208 3.796 1.00 91.44 75 GLY A CA 1
ATOM 570 C C . GLY A 1 75 ? 5.245 -3.844 3.372 1.00 91.44 75 GLY A C 1
ATOM 571 O O . GLY A 1 75 ? 6.232 -3.779 2.638 1.00 91.44 75 GLY A O 1
ATOM 572 N N . THR A 1 76 ? 4.682 -2.761 3.911 1.00 93.12 76 THR A N 1
ATOM 573 C CA . THR A 1 76 ? 5.129 -1.386 3.663 1.00 93.12 76 THR A CA 1
ATOM 574 C C . THR A 1 76 ? 6.567 -1.155 4.127 1.00 93.12 76 THR A C 1
ATOM 576 O O . THR A 1 76 ? 7.379 -0.605 3.382 1.00 93.12 76 THR A O 1
ATOM 579 N N . ALA A 1 77 ? 6.927 -1.630 5.321 1.00 92.69 77 ALA A N 1
ATOM 580 C CA . ALA A 1 77 ? 8.288 -1.522 5.841 1.00 92.69 77 ALA A CA 1
ATOM 581 C C . ALA A 1 77 ? 9.302 -2.300 4.984 1.00 92.69 77 ALA A C 1
ATOM 583 O O . ALA A 1 77 ? 10.353 -1.764 4.628 1.00 92.69 77 ALA A O 1
ATOM 584 N N . LEU A 1 78 ? 8.978 -3.539 4.598 1.00 91.50 78 LEU A N 1
ATOM 585 C CA . LEU A 1 78 ? 9.825 -4.353 3.721 1.00 91.50 78 LEU A CA 1
ATOM 586 C C . LEU A 1 78 ? 10.015 -3.702 2.348 1.00 91.50 78 LEU A C 1
ATOM 588 O O . LEU A 1 78 ? 11.117 -3.736 1.798 1.00 91.50 78 LEU A O 1
ATOM 592 N N . TRP A 1 79 ? 8.972 -3.067 1.813 1.00 90.75 79 TRP A N 1
ATOM 593 C CA . TRP A 1 79 ? 9.062 -2.312 0.568 1.00 90.75 79 TRP A CA 1
ATOM 594 C C . TRP A 1 79 ? 10.022 -1.125 0.680 1.00 90.75 79 TRP A C 1
ATOM 596 O O . TRP A 1 79 ? 10.886 -0.951 -0.176 1.00 90.75 79 TRP A O 1
ATOM 606 N N . ILE A 1 80 ? 9.937 -0.347 1.763 1.00 89.56 80 ILE A N 1
ATOM 607 C CA . ILE A 1 80 ? 10.859 0.769 2.024 1.00 89.56 80 ILE A CA 1
ATOM 608 C C . ILE A 1 80 ? 12.307 0.266 2.116 1.00 89.56 80 ILE A C 1
ATOM 610 O O . ILE A 1 80 ? 13.199 0.839 1.490 1.00 89.56 80 ILE A O 1
ATOM 614 N N . VAL A 1 81 ? 12.551 -0.840 2.827 1.00 88.56 81 VAL A N 1
ATOM 615 C CA . VAL A 1 81 ? 13.886 -1.463 2.905 1.00 88.56 81 VAL A CA 1
ATOM 616 C C . VAL A 1 81 ? 14.383 -1.888 1.523 1.00 88.56 81 VAL A C 1
ATOM 618 O O . VAL A 1 81 ? 15.548 -1.659 1.195 1.00 88.56 81 VAL A O 1
ATOM 621 N N . MET A 1 82 ? 13.515 -2.462 0.686 1.00 86.50 82 MET A N 1
ATOM 622 C CA . MET A 1 82 ? 13.858 -2.823 -0.690 1.00 86.50 82 MET A CA 1
ATOM 623 C C . MET A 1 82 ? 14.247 -1.590 -1.520 1.00 86.50 82 MET A C 1
ATOM 625 O O . MET A 1 82 ? 15.243 -1.643 -2.244 1.00 86.50 82 MET A O 1
ATOM 629 N N . ILE A 1 83 ? 13.518 -0.477 -1.391 1.00 84.56 83 ILE A N 1
ATOM 630 C CA . ILE A 1 83 ? 13.859 0.790 -2.056 1.00 84.56 83 ILE A CA 1
ATOM 631 C C . ILE A 1 83 ? 15.251 1.252 -1.620 1.00 84.56 83 ILE A C 1
ATOM 633 O O . ILE A 1 83 ? 16.106 1.498 -2.470 1.00 84.56 83 ILE A O 1
ATOM 637 N N . PHE A 1 84 ? 15.522 1.307 -0.313 1.00 83.12 84 PHE A N 1
ATOM 638 C CA . PHE A 1 84 ? 16.843 1.689 0.194 1.00 83.12 84 PHE A CA 1
ATOM 639 C C . PHE A 1 84 ? 17.948 0.760 -0.313 1.00 83.12 84 PHE A C 1
ATOM 641 O O . PHE A 1 84 ? 19.004 1.238 -0.724 1.00 83.12 84 PHE A O 1
ATOM 648 N N . TYR A 1 85 ? 17.707 -0.552 -0.345 1.00 82.06 85 TYR A N 1
ATOM 649 C CA . TYR A 1 85 ? 18.657 -1.526 -0.878 1.00 82.06 85 TYR A CA 1
ATOM 650 C C . TYR A 1 85 ? 18.996 -1.269 -2.354 1.00 82.06 85 TYR A C 1
ATOM 652 O O . TYR A 1 85 ? 20.160 -1.386 -2.749 1.00 82.06 85 TYR A O 1
ATOM 660 N N . LEU A 1 86 ? 18.001 -0.905 -3.166 1.00 77.38 86 LEU A N 1
ATOM 661 C CA . LEU A 1 86 ? 18.181 -0.602 -4.586 1.00 77.38 86 LEU A CA 1
ATOM 662 C C . LEU A 1 86 ? 18.878 0.743 -4.815 1.00 77.38 86 LEU A C 1
ATOM 664 O O . LEU A 1 86 ? 19.779 0.821 -5.648 1.00 77.38 86 LEU A O 1
ATOM 668 N N . VAL A 1 87 ? 18.499 1.778 -4.062 1.00 75.69 87 VAL A N 1
ATOM 669 C CA . VAL A 1 87 ? 19.048 3.136 -4.201 1.00 75.69 87 VAL A CA 1
ATOM 670 C C . VAL A 1 87 ? 20.482 3.210 -3.672 1.00 75.69 87 VAL A C 1
ATOM 672 O O . VAL A 1 87 ? 21.376 3.667 -4.380 1.00 75.69 87 VAL A O 1
ATOM 675 N N . LEU A 1 88 ? 20.734 2.716 -2.456 1.00 74.38 88 LEU A N 1
ATOM 676 C CA . LEU A 1 88 ? 22.056 2.775 -1.818 1.00 74.38 88 LEU A CA 1
ATOM 677 C C . LEU A 1 88 ? 23.016 1.711 -2.358 1.00 74.38 88 LEU A C 1
ATOM 679 O O . LEU A 1 88 ? 24.231 1.885 -2.340 1.00 74.38 88 LEU A O 1
ATOM 683 N N . GLY A 1 89 ? 22.483 0.587 -2.837 1.00 67.06 89 GLY A N 1
ATOM 684 C CA . GLY A 1 89 ? 23.280 -0.525 -3.336 1.00 67.06 89 GLY A CA 1
ATOM 685 C C . GLY A 1 89 ? 23.863 -0.322 -4.738 1.00 67.06 89 GLY A C 1
ATOM 686 O O . GLY A 1 89 ? 24.657 -1.168 -5.167 1.00 67.06 89 GLY A O 1
ATOM 687 N N . GLY A 1 90 ? 23.465 0.736 -5.444 1.00 63.06 90 GLY A N 1
ATOM 688 C CA . GLY A 1 90 ? 23.796 0.978 -6.845 1.00 63.06 90 GLY A CA 1
ATOM 689 C C . GLY A 1 90 ? 23.058 0.040 -7.820 1.00 63.06 90 GLY A C 1
ATOM 690 O O . GLY A 1 90 ? 22.715 -1.097 -7.465 1.00 63.06 90 GLY A O 1
ATOM 691 N N . PRO A 1 91 ? 22.839 0.474 -9.075 1.00 64.94 91 PRO A N 1
ATOM 692 C CA . PRO A 1 91 ? 22.072 -0.272 -10.068 1.00 64.94 91 PRO A CA 1
ATOM 693 C C . PRO A 1 91 ? 22.916 -1.400 -10.682 1.00 64.94 91 PRO A C 1
ATOM 695 O O . PRO A 1 91 ? 23.363 -1.328 -11.822 1.00 64.94 91 PRO A O 1
ATOM 698 N N . ARG A 1 92 ? 23.164 -2.470 -9.921 1.00 70.50 92 ARG A N 1
ATOM 699 C CA . ARG A 1 92 ? 23.718 -3.713 -10.481 1.00 70.50 92 ARG A CA 1
ATOM 700 C C . ARG A 1 92 ? 22.583 -4.560 -11.052 1.00 70.50 92 ARG A C 1
ATOM 702 O O . ARG A 1 92 ? 21.594 -4.790 -10.355 1.00 70.50 92 ARG A O 1
ATOM 709 N N . ALA A 1 93 ? 22.751 -5.070 -12.273 1.00 65.44 93 ALA A N 1
ATOM 710 C CA . ALA A 1 93 ? 21.739 -5.872 -12.972 1.00 65.44 93 ALA A CA 1
ATOM 711 C C . ALA A 1 93 ? 21.199 -7.039 -12.118 1.00 65.44 93 ALA A C 1
ATOM 713 O O . ALA A 1 93 ? 19.991 -7.263 -12.069 1.00 65.44 93 ALA A O 1
ATOM 714 N N . ASP A 1 94 ? 22.064 -7.709 -11.350 1.00 74.12 94 ASP A N 1
ATOM 715 C CA . ASP A 1 94 ? 21.665 -8.801 -10.450 1.00 74.12 94 ASP A CA 1
ATOM 716 C C . ASP A 1 94 ? 20.740 -8.356 -9.311 1.00 74.12 94 ASP A C 1
ATOM 718 O O . ASP A 1 94 ? 19.849 -9.103 -8.902 1.00 74.12 94 ASP A O 1
ATOM 722 N N . LYS A 1 95 ? 20.927 -7.137 -8.790 1.00 69.88 95 LYS A N 1
ATOM 723 C CA . LYS A 1 95 ? 20.083 -6.574 -7.725 1.00 69.88 95 LYS A CA 1
ATOM 724 C C . LYS A 1 95 ? 18.706 -6.212 -8.260 1.00 69.88 95 LYS A C 1
ATOM 726 O O . LYS A 1 95 ? 17.708 -6.554 -7.632 1.00 69.88 95 LYS A O 1
ATOM 731 N N . VAL A 1 96 ? 18.663 -5.591 -9.440 1.00 70.50 96 VAL A N 1
ATOM 732 C CA . VAL A 1 96 ? 17.413 -5.264 -10.140 1.00 70.50 96 VAL A CA 1
ATOM 733 C C . VAL A 1 96 ? 16.638 -6.545 -10.451 1.00 70.50 96 VAL A C 1
ATOM 735 O O . VAL A 1 96 ? 15.461 -6.644 -10.117 1.00 70.50 96 VAL A O 1
ATOM 738 N N . LYS A 1 97 ? 17.315 -7.576 -10.972 1.00 72.06 97 LYS A N 1
ATOM 739 C CA . LYS A 1 97 ? 16.709 -8.886 -11.245 1.00 72.06 97 LYS A CA 1
ATOM 740 C C . LYS A 1 97 ? 16.114 -9.521 -9.985 1.00 72.06 97 LYS A C 1
ATOM 742 O O . LYS A 1 97 ? 14.979 -9.986 -10.020 1.00 72.06 97 LYS A O 1
ATOM 747 N N . ARG A 1 98 ? 16.842 -9.525 -8.860 1.00 76.38 98 ARG A N 1
ATOM 748 C CA . ARG A 1 98 ? 16.315 -10.033 -7.577 1.00 76.38 98 ARG A CA 1
ATOM 749 C C . ARG A 1 98 ? 15.109 -9.235 -7.092 1.00 76.38 98 ARG A C 1
ATOM 751 O O . ARG A 1 98 ? 14.143 -9.846 -6.648 1.00 76.38 98 ARG A O 1
ATOM 758 N N . ALA A 1 99 ? 15.145 -7.908 -7.200 1.00 76.88 99 ALA A N 1
ATOM 759 C CA . ALA A 1 99 ? 14.012 -7.071 -6.827 1.00 76.88 99 ALA A CA 1
ATOM 760 C C . ALA A 1 99 ? 12.767 -7.419 -7.647 1.00 76.88 99 ALA A C 1
ATOM 762 O O . ALA A 1 99 ? 11.723 -7.652 -7.052 1.00 76.88 99 ALA A O 1
ATOM 763 N N . CYS A 1 100 ? 12.886 -7.601 -8.966 1.00 76.31 100 CYS A N 1
ATOM 764 C CA . CYS A 1 100 ? 11.761 -8.021 -9.806 1.00 76.31 100 CYS A CA 1
ATOM 765 C C . CYS A 1 100 ? 11.122 -9.349 -9.357 1.00 76.31 100 CYS A C 1
ATOM 767 O O . CYS A 1 100 ? 9.905 -9.481 -9.432 1.00 76.31 100 CYS A O 1
ATOM 769 N N . TYR A 1 101 ? 11.906 -10.319 -8.867 1.00 80.75 101 TYR A N 1
ATOM 770 C CA . TYR A 1 101 ? 11.361 -11.582 -8.343 1.00 80.75 101 TYR A CA 1
ATOM 771 C C . TYR A 1 101 ? 10.694 -11.436 -6.973 1.00 80.75 101 TYR A C 1
ATOM 773 O O . TYR A 1 101 ? 9.736 -12.146 -6.676 1.00 80.75 101 TYR A O 1
ATOM 781 N N . ILE A 1 102 ? 11.200 -10.535 -6.130 1.00 84.12 102 ILE A N 1
ATOM 782 C CA . ILE A 1 102 ? 10.703 -10.329 -4.765 1.00 84.12 102 ILE A CA 1
ATOM 783 C C . ILE A 1 102 ? 9.482 -9.397 -4.752 1.00 84.12 102 ILE A C 1
ATOM 785 O O . ILE A 1 102 ? 8.592 -9.573 -3.922 1.00 84.12 102 ILE A O 1
ATOM 789 N N . THR A 1 103 ? 9.392 -8.447 -5.687 1.00 82.44 103 THR A N 1
ATOM 790 C CA . THR A 1 103 ? 8.308 -7.458 -5.779 1.00 82.44 103 THR A CA 1
ATOM 791 C C . THR A 1 103 ? 6.906 -8.078 -5.688 1.00 82.44 103 THR A C 1
ATOM 793 O O . THR A 1 103 ? 6.148 -7.620 -4.835 1.00 82.44 103 THR A O 1
ATOM 796 N N . PRO A 1 104 ? 6.542 -9.136 -6.445 1.00 83.75 104 PRO A N 1
ATOM 797 C CA . PRO A 1 104 ? 5.219 -9.754 -6.328 1.00 83.75 104 PRO A CA 1
ATOM 798 C C . PRO A 1 104 ? 4.916 -10.291 -4.925 1.00 83.75 104 PRO A C 1
ATOM 800 O O . PRO A 1 104 ? 3.791 -10.166 -4.450 1.00 83.75 104 PRO A O 1
ATOM 803 N N . LEU A 1 105 ? 5.919 -10.850 -4.237 1.00 86.75 105 LEU A N 1
ATOM 804 C CA . LEU A 1 105 ? 5.757 -11.367 -2.876 1.00 86.75 105 LEU A CA 1
ATOM 805 C C . LEU A 1 105 ? 5.483 -10.234 -1.881 1.00 86.75 105 LEU A C 1
ATOM 807 O O . LEU A 1 105 ? 4.631 -10.378 -1.006 1.00 86.75 105 LEU A O 1
ATOM 811 N N . LEU A 1 106 ? 6.149 -9.088 -2.047 1.00 87.12 106 LEU A N 1
ATOM 812 C CA . LEU A 1 106 ? 5.933 -7.905 -1.208 1.00 87.12 106 LEU A CA 1
ATOM 813 C C . LEU A 1 106 ? 4.565 -7.249 -1.425 1.00 87.12 106 LEU A C 1
ATOM 815 O O . LEU A 1 106 ? 4.093 -6.531 -0.549 1.00 87.12 106 LEU A O 1
ATOM 819 N N . MET A 1 107 ? 3.903 -7.511 -2.554 1.00 87.69 107 MET A N 1
ATOM 820 C CA . MET A 1 107 ? 2.551 -7.013 -2.822 1.00 87.69 107 MET A CA 1
ATOM 821 C C . MET A 1 107 ? 1.460 -7.831 -2.120 1.00 87.69 107 MET A C 1
ATOM 823 O O . MET A 1 107 ? 0.346 -7.332 -1.962 1.00 87.69 107 MET A O 1
ATOM 827 N N . ILE A 1 108 ? 1.745 -9.067 -1.689 1.00 91.06 108 ILE A N 1
ATOM 828 C CA . ILE A 1 108 ? 0.742 -9.962 -1.086 1.00 91.06 108 ILE A CA 1
ATOM 829 C C . ILE A 1 108 ? 0.082 -9.335 0.155 1.00 91.06 108 ILE A C 1
ATOM 831 O O . ILE A 1 108 ? -1.150 -9.323 0.197 1.00 91.06 108 ILE A O 1
ATOM 835 N N . PRO A 1 109 ? 0.815 -8.770 1.138 1.00 92.25 109 PRO A N 1
ATOM 836 C CA . PRO A 1 109 ? 0.193 -8.162 2.317 1.00 92.25 109 PRO A CA 1
ATOM 837 C C . PRO A 1 109 ? -0.768 -7.019 1.969 1.00 92.25 109 PRO A C 1
ATOM 839 O O . PRO A 1 109 ? -1.881 -6.955 2.489 1.00 92.25 109 PRO A O 1
ATOM 842 N N . TRP A 1 110 ? -0.378 -6.165 1.021 1.00 93.44 110 TRP A N 1
ATOM 843 C CA . TRP A 1 110 ? -1.216 -5.082 0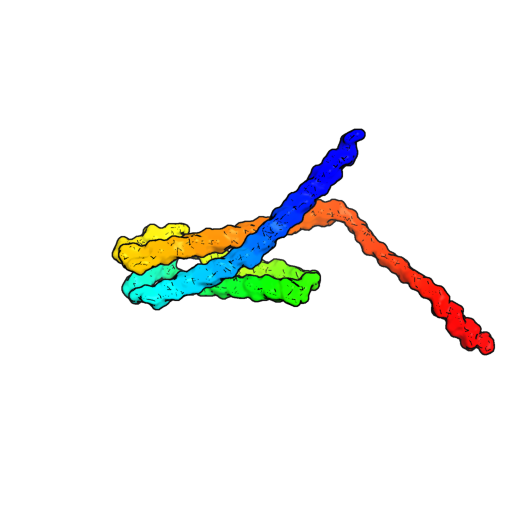.511 1.00 93.44 110 TRP A CA 1
ATOM 844 C C . TRP A 1 110 ? -2.458 -5.597 -0.220 1.00 93.44 110 TRP A C 1
ATOM 846 O O . TRP A 1 110 ? -3.556 -5.083 -0.009 1.00 93.44 110 TRP A O 1
ATOM 856 N N . ALA A 1 111 ? -2.317 -6.636 -1.045 1.00 92.88 111 ALA A N 1
ATOM 857 C CA . ALA A 1 111 ? -3.442 -7.257 -1.739 1.00 92.88 111 ALA A CA 1
ATOM 858 C C . ALA A 1 111 ? -4.429 -7.902 -0.752 1.00 92.88 111 ALA A C 1
ATOM 860 O O . ALA A 1 111 ? -5.643 -7.745 -0.895 1.00 92.88 111 ALA A O 1
ATOM 861 N N . VAL A 1 112 ? -3.921 -8.570 0.289 1.00 92.19 112 VAL A N 1
ATOM 862 C CA . VAL A 1 112 ? -4.736 -9.132 1.374 1.00 92.19 112 VAL A CA 1
ATOM 863 C C . VAL A 1 112 ? -5.475 -8.022 2.116 1.00 92.19 112 VAL A C 1
ATOM 865 O O . VAL A 1 112 ? -6.683 -8.143 2.313 1.00 92.19 112 VAL A O 1
ATOM 868 N N . TYR A 1 113 ? -4.801 -6.924 2.470 1.00 92.62 113 TYR A N 1
ATOM 869 C CA . TYR A 1 113 ? -5.451 -5.768 3.086 1.00 92.62 113 TYR A CA 1
ATOM 870 C C . TYR A 1 113 ? -6.564 -5.214 2.193 1.00 92.62 113 TYR A C 1
ATOM 872 O O . TYR A 1 113 ? -7.710 -5.091 2.631 1.00 92.62 113 TYR A O 1
ATOM 880 N N . ALA A 1 114 ? -6.267 -4.932 0.924 1.00 92.56 114 ALA A N 1
ATOM 881 C CA . ALA A 1 114 ? -7.232 -4.367 -0.015 1.00 92.56 114 ALA A CA 1
ATOM 882 C C . ALA A 1 114 ? -8.449 -5.285 -0.233 1.00 92.56 114 ALA A C 1
ATOM 884 O O . ALA A 1 114 ? -9.577 -4.799 -0.353 1.00 92.56 114 ALA A O 1
ATOM 885 N N . GLY A 1 115 ? -8.234 -6.603 -0.253 1.00 91.31 115 GLY A N 1
ATOM 886 C CA . GLY A 1 115 ? -9.290 -7.595 -0.444 1.00 91.31 115 GLY A CA 1
ATOM 887 C C . GLY A 1 115 ? -10.124 -7.874 0.808 1.00 91.31 115 GLY A C 1
ATOM 888 O O . GLY A 1 115 ? -11.320 -8.131 0.692 1.00 91.31 115 GLY A O 1
ATOM 889 N N . ARG A 1 116 ? -9.523 -7.837 2.003 1.00 90.75 116 ARG A N 1
ATOM 890 C CA . ARG A 1 116 ? -10.199 -8.210 3.261 1.00 90.75 116 ARG A CA 1
ATOM 891 C C . ARG A 1 116 ? -10.863 -7.043 3.977 1.00 90.75 116 ARG A C 1
ATOM 893 O O . ARG A 1 116 ? -11.836 -7.260 4.692 1.00 90.75 116 ARG A O 1
ATOM 900 N N . THR A 1 117 ? -10.359 -5.825 3.816 1.00 91.00 117 THR A N 1
ATOM 901 C CA . THR A 1 117 ? -10.942 -4.649 4.476 1.00 91.00 117 THR A CA 1
ATOM 902 C C . THR A 1 117 ? -12.158 -4.132 3.695 1.00 91.00 117 THR A C 1
ATOM 904 O O . THR A 1 117 ? -12.138 -4.137 2.464 1.00 91.00 117 THR A O 1
ATOM 907 N N . PRO A 1 118 ? -13.250 -3.691 4.340 1.00 91.44 118 PRO A N 1
ATOM 908 C CA . PRO A 1 118 ? -14.401 -3.125 3.632 1.00 91.44 118 PRO A CA 1
ATOM 909 C C . PRO A 1 118 ? -14.100 -1.719 3.085 1.00 91.44 118 PRO A C 1
ATOM 911 O O . PRO A 1 118 ? -13.291 -0.987 3.642 1.00 91.44 118 PRO A O 1
ATOM 914 N N . TRP A 1 119 ? -14.779 -1.322 2.004 1.00 93.12 119 TRP A N 1
ATOM 915 C CA . TRP A 1 119 ? -14.707 0.052 1.470 1.00 93.12 119 TRP A CA 1
ATOM 916 C C . TRP A 1 119 ? -15.465 1.075 2.326 1.00 93.12 119 TRP A C 1
ATOM 918 O O . TRP A 1 119 ? -15.111 2.243 2.343 1.00 93.12 119 TRP A O 1
ATOM 928 N N . HIS A 1 120 ? -16.480 0.618 3.056 1.00 92.88 120 HIS A N 1
ATOM 929 C CA . HIS A 1 120 ? -17.287 1.440 3.955 1.00 92.88 120 HIS A CA 1
ATOM 930 C C . HIS A 1 120 ? -17.251 0.830 5.358 1.00 92.88 120 HIS A C 1
ATOM 932 O O . HIS A 1 120 ? -18.224 0.176 5.753 1.00 92.88 120 HIS A O 1
ATOM 938 N N . PRO A 1 121 ? -16.124 0.929 6.091 1.00 91.12 121 PRO A N 1
ATOM 939 C CA . PRO A 1 121 ? -16.002 0.350 7.429 1.00 91.12 121 PRO A CA 1
ATOM 940 C C . PRO A 1 121 ? -17.111 0.834 8.368 1.00 91.12 121 PRO A C 1
ATOM 942 O O . PRO A 1 121 ? -17.693 0.031 9.090 1.00 91.12 121 PRO A O 1
ATOM 945 N N . GLU A 1 122 ? -17.512 2.101 8.272 1.00 93.19 122 GLU A N 1
ATOM 946 C CA . GLU A 1 122 ? -18.598 2.697 9.046 1.00 93.19 122 GLU A CA 1
ATOM 947 C C . GLU A 1 122 ? -19.933 1.963 8.867 1.00 93.19 122 GLU A C 1
ATOM 949 O O . GLU A 1 122 ? -20.678 1.807 9.835 1.00 93.19 122 GLU A O 1
ATOM 954 N N . SER A 1 123 ? -20.216 1.463 7.658 1.00 93.50 123 SER A N 1
ATOM 955 C CA . SER A 1 123 ? -21.462 0.754 7.333 1.00 93.50 123 SER A CA 1
ATOM 956 C C . SER A 1 123 ? -21.564 -0.621 7.996 1.00 93.50 123 SER A C 1
ATOM 958 O O . SER A 1 123 ? -22.662 -1.154 8.132 1.00 93.50 123 SER A O 1
ATOM 960 N N . LYS A 1 124 ? -20.428 -1.187 8.419 1.00 92.50 124 LYS A N 1
ATOM 961 C CA . LYS A 1 124 ? -20.332 -2.507 9.052 1.00 92.50 124 LYS A CA 1
ATOM 962 C C . LYS A 1 124 ? -20.371 -2.452 10.579 1.00 92.50 124 LYS A C 1
ATOM 964 O O . LYS A 1 124 ? -20.456 -3.494 11.217 1.00 92.50 124 LYS A O 1
ATOM 969 N N . LEU A 1 125 ? -20.316 -1.254 11.158 1.00 92.31 125 LEU A N 1
ATOM 970 C CA . LEU A 1 125 ? -20.362 -1.048 12.602 1.00 92.31 125 LEU A CA 1
ATOM 971 C C . LEU A 1 125 ? -21.798 -0.849 13.094 1.00 92.31 125 LEU A C 1
ATOM 973 O O . LEU A 1 125 ? -22.600 -0.179 12.434 1.00 92.31 125 LEU A O 1
ATOM 977 N N . LEU A 1 126 ? -22.080 -1.377 14.288 1.00 92.69 126 LEU A N 1
ATOM 978 C CA . LEU A 1 126 ? -23.313 -1.102 15.027 1.00 92.69 126 LEU A CA 1
ATOM 979 C C . LEU A 1 126 ? -23.426 0.401 15.370 1.00 92.69 126 LEU A C 1
ATOM 981 O O . LEU A 1 126 ? -22.392 1.058 15.547 1.00 92.69 126 LEU A O 1
ATOM 985 N N . PRO A 1 127 ? -24.645 0.965 15.478 1.00 92.56 127 PRO A N 1
ATOM 986 C CA . PRO A 1 127 ? -24.853 2.389 15.757 1.00 92.56 127 PRO A CA 1
ATOM 987 C C . PRO A 1 127 ? -24.138 2.884 17.018 1.00 92.56 127 PRO A C 1
ATOM 989 O O . PRO A 1 127 ? -23.546 3.964 17.007 1.00 92.56 127 PRO A O 1
ATOM 992 N N . GLU A 1 128 ? -24.123 2.075 18.076 1.00 91.12 128 GLU A N 1
ATOM 993 C CA . GLU A 1 128 ? -23.503 2.401 19.361 1.00 91.12 128 GLU A CA 1
ATOM 994 C C . GLU A 1 128 ? -21.986 2.553 19.201 1.00 91.12 128 GLU A C 1
ATOM 996 O O . GLU A 1 128 ? -21.401 3.544 19.636 1.00 91.12 128 GLU A O 1
ATOM 1001 N N . VAL A 1 129 ? -21.355 1.620 18.482 1.00 91.38 129 VAL A N 1
ATOM 1002 C CA . VAL A 1 129 ? -19.916 1.648 18.176 1.00 91.38 129 VAL A CA 1
ATOM 1003 C C . VAL A 1 129 ? -19.589 2.836 17.277 1.00 91.38 129 VAL A C 1
ATOM 1005 O O . VAL A 1 129 ? -18.616 3.546 17.513 1.00 91.38 129 VAL A O 1
ATOM 1008 N N . ARG A 1 130 ? -20.421 3.094 16.263 1.00 91.00 130 ARG A N 1
ATOM 1009 C CA . ARG A 1 130 ? -20.244 4.213 15.329 1.00 91.00 130 ARG A CA 1
ATOM 1010 C C . ARG A 1 130 ? -20.320 5.571 16.032 1.00 91.00 130 ARG A C 1
ATOM 1012 O O . ARG A 1 130 ? -19.622 6.496 15.626 1.00 91.00 130 ARG A O 1
ATOM 1019 N N . SER A 1 131 ? -21.156 5.686 17.062 1.00 90.56 131 SER A N 1
ATOM 1020 C CA . SER A 1 131 ? -21.322 6.914 17.847 1.00 90.56 131 SER A CA 1
ATOM 1021 C C . SER A 1 131 ? -20.159 7.201 18.804 1.00 90.56 131 SER A C 1
ATOM 1023 O O . SER A 1 131 ? -20.053 8.315 19.317 1.00 90.56 131 SER A O 1
ATOM 1025 N N . ALA A 1 132 ? -19.269 6.228 19.034 1.00 91.81 132 ALA A N 1
ATOM 1026 C CA . ALA A 1 132 ? -18.157 6.403 19.953 1.00 91.81 132 ALA A CA 1
ATOM 1027 C C . ALA A 1 132 ? -17.138 7.441 19.426 1.00 91.81 132 ALA A C 1
ATOM 1029 O O . ALA A 1 132 ? -16.839 7.477 18.222 1.00 91.81 132 ALA A O 1
ATOM 1030 N N . PRO A 1 133 ? -16.563 8.279 20.312 1.00 90.25 133 PRO A N 1
ATOM 1031 C CA . PRO A 1 133 ? -15.619 9.317 19.914 1.00 90.25 133 PRO A CA 1
ATOM 1032 C C . PRO A 1 133 ? -14.445 8.763 19.100 1.00 90.25 133 PRO A C 1
ATOM 1034 O O . PRO A 1 133 ? -13.797 7.791 19.484 1.00 90.25 133 PRO A O 1
ATOM 1037 N N . GLY A 1 134 ? -14.165 9.396 17.959 1.00 89.06 134 GLY A N 1
ATOM 1038 C CA . GLY A 1 134 ? -13.043 9.039 17.088 1.00 89.06 134 GLY A CA 1
ATOM 1039 C C . GLY A 1 134 ? -13.279 7.846 16.155 1.00 89.06 134 GLY A C 1
ATOM 1040 O O . GLY A 1 134 ? -12.454 7.632 15.271 1.00 89.06 134 GLY A O 1
ATOM 1041 N N . VAL A 1 135 ? -14.392 7.105 16.263 1.00 92.69 135 VAL A N 1
ATOM 1042 C CA . VAL A 1 135 ? -14.645 5.935 15.396 1.00 92.69 135 VAL A CA 1
ATOM 1043 C C . VAL A 1 135 ? -14.865 6.313 13.937 1.00 92.69 135 VAL A C 1
ATOM 1045 O O . VAL A 1 135 ? -14.298 5.680 13.048 1.00 92.69 135 VAL A O 1
ATOM 1048 N N . LEU A 1 136 ? -15.624 7.375 13.668 1.00 92.06 136 LEU A N 1
ATOM 1049 C CA . LEU A 1 136 ? -15.818 7.862 12.299 1.00 92.06 136 LEU A CA 1
ATOM 1050 C C . LEU A 1 136 ? -14.524 8.408 11.682 1.00 92.06 136 LEU A C 1
ATOM 1052 O O . LEU A 1 136 ? -14.291 8.213 10.491 1.00 92.06 136 LEU A O 1
ATOM 1056 N N . THR A 1 137 ? -13.673 9.056 12.481 1.00 94.12 137 THR A N 1
ATOM 1057 C CA . THR A 1 137 ? -12.348 9.504 12.031 1.00 94.12 137 THR A CA 1
ATOM 1058 C C . THR A 1 137 ? -11.473 8.306 11.682 1.00 94.12 137 THR A C 1
ATOM 1060 O O . THR A 1 137 ? -10.958 8.252 10.569 1.00 94.12 137 THR A O 1
ATOM 1063 N N . GLY A 1 138 ? -11.415 7.296 12.557 1.00 93.06 138 GLY A N 1
ATOM 1064 C CA . GLY A 1 138 ? -10.713 6.044 12.279 1.00 93.06 138 GLY A CA 1
ATOM 1065 C C . GLY A 1 138 ? -11.231 5.362 11.010 1.00 93.06 138 GLY A C 1
ATOM 1066 O O . GLY A 1 138 ? -10.447 4.993 10.148 1.00 93.06 138 GLY A O 1
ATOM 1067 N N . CYS A 1 139 ? -12.551 5.287 10.804 1.00 94.00 139 CYS A N 1
ATOM 1068 C CA . CYS A 1 139 ? -13.138 4.744 9.569 1.00 94.00 139 CYS A CA 1
ATOM 1069 C C . CYS A 1 139 ? -12.658 5.480 8.304 1.00 94.00 139 CYS A C 1
ATOM 1071 O O . CYS A 1 139 ? -12.365 4.839 7.294 1.00 94.00 139 CYS A O 1
ATOM 1073 N N . ARG A 1 140 ? -12.530 6.812 8.355 1.00 95.19 140 ARG A N 1
ATOM 1074 C CA . ARG A 1 140 ? -11.989 7.609 7.242 1.00 95.19 140 ARG A CA 1
ATOM 1075 C C . ARG A 1 140 ? -10.508 7.334 7.006 1.00 95.19 140 ARG A C 1
ATOM 1077 O O . ARG A 1 140 ? -10.103 7.223 5.854 1.00 95.19 140 ARG A O 1
ATOM 1084 N N . GLU A 1 141 ? -9.718 7.198 8.067 1.00 95.00 141 GLU A N 1
ATOM 1085 C CA . GLU A 1 141 ? -8.299 6.830 7.975 1.00 95.00 141 GLU A CA 1
ATOM 1086 C C . GLU A 1 141 ? -8.122 5.438 7.355 1.00 95.00 141 GLU A C 1
ATOM 1088 O O . GLU A 1 141 ? -7.287 5.259 6.472 1.00 95.00 141 GLU A O 1
ATOM 1093 N N . LEU A 1 142 ? -8.963 4.468 7.731 1.00 93.69 142 LEU A N 1
ATOM 1094 C CA . LEU A 1 142 ? -8.971 3.124 7.144 1.00 93.69 142 LEU A CA 1
ATOM 1095 C C . LEU A 1 142 ? -9.277 3.144 5.643 1.00 93.69 142 LEU A C 1
ATOM 1097 O O . LEU A 1 142 ? -8.607 2.459 4.864 1.00 93.69 142 LEU A O 1
ATOM 1101 N N . LEU A 1 143 ? -10.270 3.940 5.237 1.00 95.31 143 LEU A N 1
ATOM 1102 C CA . LEU A 1 143 ? -10.611 4.141 3.831 1.00 95.31 143 LEU A CA 1
ATOM 1103 C C . LEU A 1 143 ? -9.466 4.827 3.076 1.00 95.31 143 LEU A C 1
ATOM 1105 O O . LEU A 1 143 ? -9.088 4.371 1.999 1.00 95.31 143 LEU A O 1
ATOM 1109 N N . ALA A 1 144 ? -8.878 5.878 3.647 1.00 96.31 144 ALA A N 1
ATOM 1110 C CA . ALA A 1 144 ? -7.737 6.566 3.054 1.00 96.31 144 ALA A CA 1
ATOM 1111 C C . ALA A 1 144 ? -6.549 5.612 2.856 1.00 96.31 144 ALA A C 1
ATOM 1113 O O . ALA A 1 144 ? -5.983 5.566 1.763 1.00 96.31 144 ALA A O 1
ATOM 1114 N N . LEU A 1 145 ? -6.230 4.781 3.855 1.00 95.88 145 LEU A N 1
ATOM 1115 C CA . LEU A 1 145 ? -5.190 3.758 3.745 1.00 95.88 145 LEU A CA 1
ATOM 1116 C C . LEU A 1 145 ? -5.501 2.770 2.620 1.00 95.88 145 LEU A C 1
ATOM 1118 O O . LEU A 1 145 ? -4.635 2.473 1.799 1.00 95.88 145 LEU A O 1
ATOM 1122 N N . LYS A 1 146 ? -6.751 2.303 2.533 1.00 95.31 146 LYS A N 1
ATOM 1123 C CA . LYS A 1 146 ? -7.178 1.404 1.460 1.00 95.31 146 LYS A CA 1
ATOM 1124 C C . LYS A 1 146 ? -6.999 2.036 0.079 1.00 95.31 146 LYS A C 1
ATOM 1126 O O . LYS A 1 146 ? -6.477 1.378 -0.820 1.00 95.31 146 LYS A O 1
ATOM 1131 N N . CYS A 1 147 ? -7.378 3.301 -0.087 1.00 96.25 147 CYS A N 1
ATOM 1132 C CA . CYS A 1 147 ? -7.175 4.038 -1.332 1.00 96.25 147 CYS A CA 1
ATOM 1133 C C . CYS A 1 147 ? -5.689 4.137 -1.696 1.00 96.25 147 CYS A C 1
ATOM 1135 O O . CYS A 1 147 ? -5.328 3.826 -2.828 1.00 96.25 147 CYS A O 1
A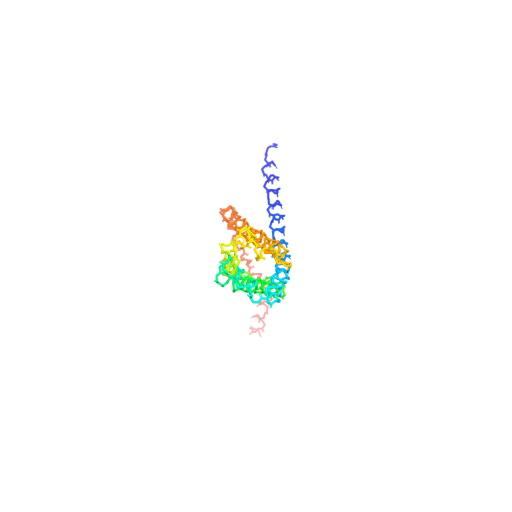TOM 1137 N N . LEU A 1 148 ? -4.823 4.504 -0.745 1.00 95.25 148 LEU A N 1
ATOM 1138 C CA . LEU A 1 148 ? -3.376 4.593 -0.975 1.00 95.25 148 LEU A CA 1
ATOM 1139 C C . LEU A 1 148 ? -2.787 3.240 -1.393 1.00 95.25 148 LEU A C 1
ATOM 1141 O O . LEU A 1 148 ? -2.055 3.172 -2.379 1.00 95.25 148 LEU A O 1
ATOM 1145 N N . ILE A 1 149 ? -3.166 2.160 -0.703 1.00 94.56 149 ILE A N 1
ATOM 1146 C CA . ILE A 1 149 ? -2.746 0.795 -1.040 1.00 94.56 149 ILE A CA 1
ATOM 1147 C C . ILE A 1 149 ? -3.181 0.424 -2.460 1.00 94.56 149 ILE A C 1
ATOM 1149 O O . ILE A 1 149 ? -2.372 -0.074 -3.239 1.00 94.56 149 ILE A O 1
ATOM 1153 N N . VAL A 1 150 ? -4.440 0.677 -2.825 1.00 95.19 150 VAL A N 1
ATOM 1154 C CA . VAL A 1 150 ? -4.966 0.336 -4.155 1.00 95.19 150 VAL A CA 1
ATOM 1155 C C . VAL A 1 150 ? -4.291 1.158 -5.252 1.00 95.19 150 VAL A C 1
ATOM 1157 O O . VAL A 1 150 ? -3.944 0.594 -6.291 1.00 95.19 150 VAL A O 1
ATOM 1160 N N . ILE A 1 151 ? -4.042 2.451 -5.029 1.00 93.38 151 ILE A N 1
ATOM 1161 C CA . ILE A 1 151 ? -3.286 3.299 -5.964 1.00 93.38 151 ILE A CA 1
ATOM 1162 C C . ILE A 1 151 ? -1.866 2.756 -6.139 1.00 93.38 151 ILE A C 1
ATOM 1164 O O . ILE A 1 151 ? -1.3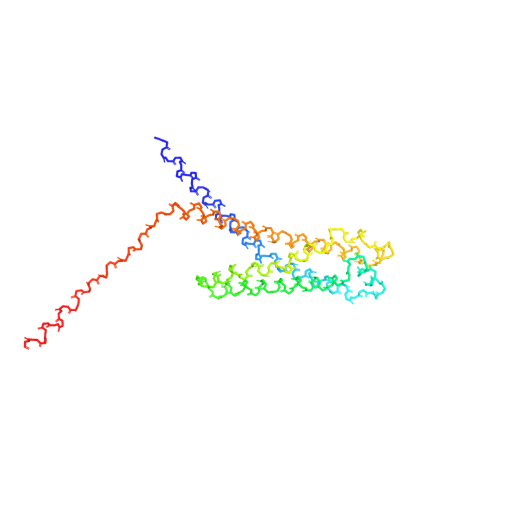93 2.638 -7.271 1.00 93.38 151 ILE A O 1
ATOM 1168 N N . ASN A 1 152 ? -1.200 2.378 -5.046 1.00 91.50 152 ASN A N 1
ATOM 1169 C CA . ASN A 1 152 ? 0.160 1.855 -5.094 1.00 91.50 152 ASN A CA 1
ATOM 1170 C C . ASN A 1 152 ? 0.225 0.506 -5.832 1.00 91.50 152 ASN A C 1
ATOM 1172 O O . ASN A 1 152 ? 1.025 0.340 -6.750 1.00 91.50 152 ASN A O 1
ATOM 1176 N N . LEU A 1 153 ? -0.678 -0.428 -5.513 1.00 91.81 153 LEU A N 1
ATOM 1177 C CA . LEU A 1 153 ? -0.803 -1.713 -6.210 1.00 91.81 153 LEU A CA 1
ATOM 1178 C C . LEU A 1 153 ? -1.076 -1.524 -7.707 1.00 91.81 153 LEU A C 1
ATOM 1180 O O . LEU A 1 153 ? -0.432 -2.170 -8.532 1.00 91.81 153 LEU A O 1
ATOM 1184 N N . SER A 1 154 ? -1.992 -0.618 -8.056 1.00 91.44 154 SER A N 1
ATOM 1185 C CA . SER A 1 154 ? -2.328 -0.311 -9.451 1.00 91.44 154 SER A CA 1
ATOM 1186 C C . SER A 1 154 ? -1.141 0.301 -10.192 1.00 91.44 154 SER A C 1
ATOM 1188 O O . SER A 1 154 ? -0.876 -0.065 -11.334 1.00 91.44 154 SER A O 1
ATOM 1190 N N . SER A 1 155 ? -0.380 1.174 -9.527 1.00 89.44 155 SER A N 1
ATOM 1191 C CA . SER A 1 155 ? 0.824 1.788 -10.093 1.00 89.44 155 SER A CA 1
ATOM 1192 C C . SER A 1 155 ? 1.912 0.751 -10.363 1.00 89.44 155 SER A C 1
ATOM 1194 O O . SER A 1 155 ? 2.510 0.764 -11.437 1.00 89.44 155 SER A O 1
ATOM 1196 N N . ILE A 1 156 ? 2.139 -0.185 -9.433 1.00 87.06 156 ILE A N 1
ATOM 1197 C CA . ILE A 1 156 ? 3.094 -1.287 -9.627 1.00 87.06 156 ILE A CA 1
ATOM 1198 C C . ILE A 1 156 ? 2.634 -2.198 -10.768 1.00 87.06 156 ILE A C 1
ATOM 1200 O O . ILE A 1 156 ? 3.434 -2.540 -11.636 1.00 87.06 156 ILE A O 1
ATOM 1204 N N . ALA A 1 157 ? 1.350 -2.565 -10.807 1.00 86.19 157 ALA A N 1
ATOM 1205 C CA . ALA A 1 157 ? 0.801 -3.391 -11.878 1.00 86.19 157 ALA A CA 1
ATOM 1206 C C . ALA A 1 157 ? 0.961 -2.720 -13.250 1.00 86.19 157 ALA A C 1
ATOM 1208 O O . ALA A 1 157 ? 1.407 -3.360 -14.201 1.00 86.19 157 ALA A O 1
ATOM 1209 N N . LEU A 1 158 ? 0.671 -1.420 -13.347 1.00 85.69 158 LEU A N 1
ATOM 1210 C CA . LEU A 1 158 ? 0.842 -0.657 -14.579 1.00 85.69 158 LEU A CA 1
ATOM 1211 C C . LEU A 1 158 ? 2.319 -0.550 -14.980 1.00 85.69 158 LEU A C 1
ATOM 1213 O O . LEU A 1 158 ? 2.637 -0.733 -16.151 1.00 85.69 158 LEU A O 1
ATOM 1217 N N . LEU A 1 159 ? 3.235 -0.356 -14.025 1.00 83.12 159 LEU A N 1
ATOM 1218 C CA . LEU A 1 159 ? 4.678 -0.371 -14.282 1.00 83.12 159 LEU A CA 1
ATOM 1219 C C . LEU A 1 159 ? 5.139 -1.720 -14.857 1.00 83.12 159 LEU A C 1
ATOM 1221 O O . LEU A 1 159 ? 5.891 -1.754 -15.830 1.00 83.12 159 LEU A O 1
ATOM 1225 N N . VAL A 1 160 ? 4.657 -2.830 -14.293 1.00 81.56 160 VAL A N 1
ATOM 1226 C CA . VAL A 1 160 ? 4.941 -4.185 -14.790 1.00 81.56 160 VAL A CA 1
ATOM 1227 C C . VAL A 1 160 ? 4.380 -4.376 -16.200 1.00 81.56 160 VAL A C 1
ATOM 1229 O O . VAL A 1 160 ? 5.087 -4.884 -17.068 1.00 81.56 160 VAL A O 1
ATOM 1232 N N . LEU A 1 161 ? 3.150 -3.930 -16.465 1.00 81.44 161 LEU A N 1
ATOM 1233 C CA . LEU A 1 161 ? 2.543 -4.005 -17.797 1.00 81.44 161 LEU A CA 1
ATOM 1234 C C . LEU A 1 161 ? 3.312 -3.177 -18.829 1.00 81.44 161 LEU A C 1
ATOM 1236 O O . LEU A 1 161 ? 3.548 -3.661 -19.937 1.00 81.44 161 LEU A O 1
ATOM 1240 N N . VAL A 1 162 ? 3.749 -1.966 -18.472 1.00 79.62 162 VAL A N 1
ATOM 1241 C CA . VAL A 1 162 ? 4.602 -1.124 -19.323 1.00 79.62 162 VAL A CA 1
ATOM 1242 C C . VAL A 1 162 ? 5.924 -1.835 -19.596 1.00 79.62 162 VAL A C 1
ATOM 1244 O O . VAL A 1 162 ? 6.345 -1.894 -20.749 1.00 79.62 162 VAL A O 1
ATOM 1247 N N . PHE A 1 163 ? 6.557 -2.429 -18.583 1.00 73.75 163 PHE A N 1
ATOM 1248 C CA . PHE A 1 163 ? 7.811 -3.162 -18.751 1.00 73.75 163 PHE A CA 1
ATOM 1249 C C . PHE A 1 163 ? 7.658 -4.374 -19.682 1.00 73.75 163 PHE A C 1
ATOM 1251 O O . PHE A 1 163 ? 8.437 -4.528 -20.621 1.00 73.75 163 PHE A O 1
ATOM 1258 N N . ILE A 1 164 ? 6.626 -5.199 -19.476 1.00 77.81 164 ILE A N 1
ATOM 1259 C CA . ILE A 1 164 ? 6.336 -6.367 -20.321 1.00 77.81 164 ILE A CA 1
ATOM 1260 C C . ILE A 1 164 ? 6.032 -5.930 -21.756 1.00 77.81 164 ILE A C 1
ATOM 1262 O O . ILE A 1 164 ? 6.588 -6.498 -22.692 1.00 77.81 164 ILE A O 1
ATOM 1266 N N . SER A 1 165 ? 5.191 -4.909 -21.936 1.00 73.44 165 SER A N 1
ATOM 1267 C CA . SER A 1 165 ? 4.816 -4.406 -23.263 1.00 73.44 165 SER A CA 1
ATOM 1268 C C . SER A 1 165 ? 6.031 -3.863 -24.010 1.00 73.44 165 SER A C 1
ATOM 1270 O O . SER A 1 165 ? 6.221 -4.188 -25.177 1.00 73.44 165 SER A O 1
ATOM 1272 N N . ASN A 1 166 ? 6.907 -3.113 -23.334 1.00 70.12 166 ASN A N 1
ATOM 1273 C CA . ASN A 1 166 ? 8.151 -2.629 -23.930 1.00 70.12 166 ASN A CA 1
ATOM 1274 C C . ASN A 1 166 ? 9.109 -3.770 -24.274 1.00 70.12 166 ASN A C 1
ATOM 1276 O O . ASN A 1 166 ? 9.646 -3.801 -25.375 1.00 70.12 166 ASN A O 1
ATOM 1280 N N . TYR A 1 167 ? 9.292 -4.743 -23.381 1.00 69.50 167 TYR A N 1
ATOM 1281 C CA . TYR A 1 167 ? 10.123 -5.908 -23.674 1.00 69.50 167 TYR A CA 1
ATOM 1282 C C . TYR A 1 167 ? 9.584 -6.705 -24.869 1.00 69.50 167 TYR A C 1
ATOM 1284 O O . TYR A 1 167 ? 10.354 -7.179 -25.697 1.00 69.50 167 TYR A O 1
ATOM 1292 N N . TRP A 1 168 ? 8.265 -6.829 -25.005 1.00 67.38 168 TRP A N 1
ATOM 1293 C CA . TRP A 1 168 ? 7.653 -7.585 -26.096 1.00 67.38 168 TRP A CA 1
ATOM 1294 C C . TRP A 1 168 ? 7.675 -6.832 -27.434 1.00 67.38 168 TRP A C 1
ATOM 1296 O O . TRP A 1 168 ? 7.949 -7.440 -28.467 1.00 67.38 168 TRP A O 1
ATOM 1306 N N . ILE A 1 169 ? 7.431 -5.516 -27.415 1.00 63.12 169 ILE A N 1
ATOM 1307 C CA . ILE A 1 169 ? 7.441 -4.644 -28.601 1.00 63.12 169 ILE A CA 1
ATOM 1308 C C . ILE A 1 169 ? 8.879 -4.401 -29.073 1.00 63.12 169 ILE A C 1
ATOM 1310 O O . ILE A 1 169 ? 9.208 -4.671 -30.224 1.00 63.12 169 ILE A O 1
ATOM 1314 N N . PHE A 1 170 ? 9.764 -3.949 -28.186 1.00 54.53 170 PHE A N 1
ATOM 1315 C CA . PHE A 1 170 ? 11.137 -3.599 -28.548 1.00 54.53 170 PHE A CA 1
ATOM 1316 C C . PHE A 1 170 ? 12.083 -4.799 -28.518 1.00 54.53 170 PHE A C 1
ATOM 1318 O O . PHE A 1 170 ? 13.028 -4.823 -29.287 1.00 54.53 170 PHE A O 1
ATOM 1325 N N . GLY A 1 171 ? 11.835 -5.839 -27.719 1.00 55.44 171 GLY A N 1
ATOM 1326 C CA . GLY A 1 171 ? 12.672 -7.048 -27.715 1.00 55.44 171 GLY A CA 1
ATOM 1327 C C . GLY A 1 171 ? 12.482 -7.948 -28.941 1.00 55.44 171 GLY A C 1
ATOM 1328 O O . GLY A 1 171 ? 13.391 -8.700 -29.277 1.00 55.44 171 GLY A O 1
ATOM 1329 N N . ARG A 1 172 ? 11.342 -7.857 -29.649 1.00 51.28 172 ARG A N 1
ATOM 1330 C CA . ARG A 1 172 ? 11.141 -8.510 -30.961 1.00 51.28 172 ARG A CA 1
ATOM 1331 C C . ARG A 1 172 ? 11.678 -7.701 -32.142 1.00 51.28 172 ARG A C 1
ATOM 1333 O O . ARG A 1 172 ? 11.938 -8.287 -33.189 1.00 51.28 172 ARG A O 1
ATOM 1340 N N . HIS A 1 173 ? 11.812 -6.385 -31.987 1.00 44.97 173 HIS A N 1
ATOM 1341 C CA . HIS A 1 173 ? 12.264 -5.476 -33.046 1.00 44.97 173 HIS A CA 1
ATOM 1342 C C . HIS A 1 173 ? 13.661 -4.897 -32.813 1.00 44.97 173 HIS A C 1
ATOM 1344 O O . HIS A 1 173 ? 14.187 -4.227 -33.697 1.00 44.97 173 HIS A O 1
ATOM 1350 N N . ALA A 1 174 ? 14.286 -5.182 -31.671 1.00 37.47 174 ALA A N 1
ATOM 1351 C CA . ALA A 1 174 ? 15.700 -4.951 -31.476 1.00 37.47 174 ALA A CA 1
ATOM 1352 C C . ALA A 1 174 ? 16.437 -5.848 -32.476 1.00 37.47 174 ALA A C 1
ATOM 1354 O O . ALA A 1 174 ? 16.339 -7.077 -32.364 1.00 37.47 174 ALA A O 1
ATOM 1355 N N . PRO A 1 175 ? 17.180 -5.292 -33.452 1.00 36.97 175 PRO A N 1
ATOM 1356 C CA . PRO A 1 175 ? 18.219 -6.087 -34.065 1.00 36.97 175 PRO A CA 1
ATOM 1357 C C . PRO A 1 175 ? 19.071 -6.600 -32.908 1.00 36.97 175 PRO A C 1
ATOM 1359 O O . PRO A 1 175 ? 19.460 -5.836 -32.018 1.00 36.97 175 PRO A O 1
ATOM 1362 N N . VAL A 1 176 ? 19.326 -7.905 -32.897 1.00 36.34 176 VAL A N 1
ATOM 1363 C CA . VAL A 1 176 ? 20.501 -8.439 -32.226 1.00 36.34 176 VAL A CA 1
ATOM 1364 C C . VAL A 1 176 ? 21.653 -7.649 -32.829 1.00 36.34 176 VAL A C 1
ATOM 1366 O O . VAL A 1 176 ? 22.130 -7.983 -33.907 1.00 36.34 176 VAL A O 1
ATOM 1369 N N . TYR A 1 177 ? 22.041 -6.537 -32.207 1.00 31.56 177 TYR A N 1
ATOM 1370 C CA . TYR A 1 177 ? 23.370 -6.016 -32.410 1.00 31.56 177 TYR A CA 1
ATOM 1371 C C . TYR A 1 177 ? 24.237 -7.169 -31.929 1.00 31.56 177 TYR A C 1
ATOM 1373 O O . TYR A 1 177 ? 24.179 -7.487 -30.733 1.00 31.56 177 TYR A O 1
ATOM 1381 N N . PRO A 1 178 ? 24.975 -7.869 -32.813 1.00 33.59 178 PRO A N 1
ATOM 1382 C CA . PRO A 1 178 ? 26.059 -8.663 -32.295 1.00 33.59 178 PRO A CA 1
ATOM 1383 C C . PRO A 1 178 ? 26.859 -7.670 -31.460 1.00 33.59 178 PRO A C 1
ATOM 1385 O O . PRO A 1 178 ? 27.205 -6.586 -31.937 1.00 33.59 178 PRO A O 1
ATOM 1388 N N . LEU A 1 179 ? 27.058 -7.998 -30.183 1.00 37.81 179 LEU A N 1
ATOM 1389 C CA . LEU A 1 179 ? 28.197 -7.487 -29.449 1.00 37.81 179 LEU A CA 1
ATOM 1390 C C . LEU A 1 179 ? 29.365 -7.693 -30.404 1.00 37.81 179 LEU A C 1
ATOM 1392 O O . LEU A 1 179 ? 29.820 -8.820 -30.594 1.00 37.81 179 LEU A O 1
ATOM 1396 N N . ALA A 1 180 ? 29.757 -6.624 -31.095 1.00 36.03 180 ALA A N 1
ATOM 1397 C CA . ALA A 1 180 ? 31.020 -6.564 -31.772 1.00 36.03 180 ALA A CA 1
ATOM 1398 C C . ALA A 1 180 ? 32.004 -6.704 -30.622 1.00 36.03 180 ALA A C 1
ATOM 1400 O O . ALA A 1 180 ? 32.310 -5.749 -29.911 1.00 36.03 180 ALA A O 1
ATOM 1401 N N . ILE A 1 181 ? 32.392 -7.952 -30.370 1.00 40.84 181 ILE A N 1
ATOM 1402 C CA . ILE A 1 181 ? 33.662 -8.284 -29.772 1.00 40.84 181 ILE A CA 1
ATOM 1403 C C . ILE A 1 181 ? 34.622 -7.464 -30.618 1.00 40.84 181 ILE A C 1
ATOM 1405 O O . ILE A 1 181 ? 34.862 -7.793 -31.780 1.00 40.84 181 ILE A O 1
ATOM 1409 N N . SER A 1 182 ? 35.046 -6.318 -30.083 1.00 35.34 182 SER A N 1
ATOM 1410 C CA . SER A 1 182 ? 36.176 -5.599 -30.635 1.00 35.34 182 SER A CA 1
ATOM 1411 C C . SER A 1 182 ? 37.242 -6.671 -30.808 1.00 35.34 182 SER A C 1
ATOM 1413 O O . SER A 1 182 ? 37.559 -7.334 -29.812 1.00 35.34 182 SER A O 1
ATOM 1415 N N . PRO A 1 183 ? 37.760 -6.911 -32.026 1.00 38.44 183 PRO A N 1
ATOM 1416 C CA . PRO A 1 183 ? 38.985 -7.665 -32.118 1.00 38.44 183 PRO A CA 1
ATOM 1417 C C . PRO A 1 183 ? 39.943 -6.942 -31.185 1.00 38.44 183 PRO A C 1
ATOM 1419 O O . PRO A 1 183 ? 40.047 -5.711 -31.226 1.00 38.44 183 PRO A O 1
ATOM 1422 N N . SER A 1 184 ? 40.505 -7.711 -30.254 1.00 41.97 184 SER A N 1
ATOM 1423 C CA . SER A 1 184 ? 41.658 -7.319 -29.467 1.00 41.97 184 SER A CA 1
ATOM 1424 C C . SER A 1 184 ? 42.529 -6.465 -30.371 1.00 41.97 184 SER A C 1
ATOM 1426 O O . SER A 1 184 ? 42.975 -6.951 -31.410 1.00 41.97 184 SER A O 1
ATOM 1428 N N . ALA A 1 185 ? 42.701 -5.191 -30.019 1.00 43.56 185 ALA A N 1
ATOM 1429 C CA . ALA A 1 185 ? 43.793 -4.426 -30.572 1.00 43.56 185 ALA A CA 1
ATOM 1430 C C . ALA A 1 185 ? 45.029 -5.273 -30.286 1.00 43.56 185 ALA A C 1
ATOM 1432 O O . ALA A 1 185 ? 45.360 -5.543 -29.132 1.00 43.56 185 ALA A O 1
ATOM 1433 N N . THR A 1 186 ? 45.582 -5.850 -31.342 1.00 44.44 186 THR A N 1
ATOM 1434 C CA . THR A 1 186 ? 46.880 -6.487 -31.338 1.00 44.44 186 THR A CA 1
ATOM 1435 C C . THR A 1 186 ? 47.827 -5.416 -30.827 1.00 44.44 186 THR A C 1
ATOM 1437 O O . THR A 1 186 ? 48.081 -4.444 -31.536 1.00 44.44 186 THR A O 1
ATOM 1440 N N . ASP A 1 187 ? 48.263 -5.534 -29.575 1.00 40.62 187 ASP A N 1
ATOM 1441 C CA . ASP A 1 187 ? 49.348 -4.716 -29.055 1.00 40.62 187 ASP A CA 1
ATOM 1442 C C . ASP A 1 187 ? 50.556 -4.968 -29.969 1.00 40.62 187 ASP A C 1
ATOM 1444 O O . ASP A 1 187 ? 51.038 -6.102 -30.034 1.00 40.62 187 ASP A O 1
ATOM 1448 N N . PRO A 1 188 ? 51.087 -3.964 -30.688 1.00 45.22 188 PRO A N 1
ATOM 1449 C CA . PRO A 1 188 ? 52.307 -4.152 -31.468 1.00 45.22 188 PRO A CA 1
ATOM 1450 C C . PRO A 1 188 ? 53.537 -4.359 -30.565 1.00 45.22 188 PRO A C 1
ATOM 1452 O O . PRO A 1 188 ? 54.617 -4.680 -31.056 1.00 45.22 188 PRO A O 1
ATOM 1455 N N . ALA A 1 189 ? 53.387 -4.199 -29.247 1.00 43.25 189 ALA A N 1
ATOM 1456 C CA . ALA A 1 189 ? 54.478 -4.184 -28.282 1.00 43.25 189 ALA A CA 1
ATOM 1457 C C . ALA A 1 189 ? 55.013 -5.573 -27.883 1.00 43.25 189 ALA A C 1
ATOM 1459 O O . ALA A 1 189 ? 56.083 -5.650 -27.284 1.00 43.25 189 ALA A O 1
ATOM 1460 N N . SER A 1 190 ? 54.340 -6.679 -28.224 1.00 45.38 190 SER A N 1
ATOM 1461 C CA . SER A 1 190 ? 54.846 -8.024 -27.894 1.00 45.38 190 SER A CA 1
ATOM 1462 C C . SER A 1 190 ? 55.790 -8.618 -28.946 1.00 45.38 190 SER A C 1
ATOM 1464 O O . SER A 1 190 ? 56.377 -9.666 -28.700 1.00 45.38 190 SER A O 1
ATOM 1466 N N . THR A 1 191 ? 55.984 -7.961 -30.096 1.00 44.34 191 THR A N 1
ATOM 1467 C CA . THR A 1 191 ? 56.833 -8.495 -31.184 1.00 44.34 191 THR A CA 1
ATOM 1468 C C . THR A 1 191 ? 58.305 -8.077 -31.079 1.00 44.34 191 THR A C 1
ATOM 1470 O O . THR A 1 191 ? 59.149 -8.629 -31.782 1.00 44.34 191 THR A O 1
ATOM 1473 N N . GLU A 1 192 ? 58.649 -7.132 -30.197 1.00 43.69 192 GLU A N 1
ATOM 1474 C CA . GLU A 1 192 ? 60.045 -6.696 -30.022 1.00 43.69 192 GLU A CA 1
ATOM 1475 C C . GLU A 1 192 ? 60.789 -7.427 -28.896 1.00 43.69 192 GLU A C 1
ATOM 1477 O O . GLU A 1 192 ? 62.018 -7.458 -28.906 1.00 43.69 192 GLU A O 1
ATOM 1482 N N . LEU A 1 193 ? 60.088 -8.109 -27.982 1.00 46.47 193 LEU A N 1
ATOM 1483 C CA . LEU A 1 193 ? 60.751 -8.886 -26.925 1.00 46.47 193 LEU A CA 1
ATOM 1484 C C . LEU A 1 193 ? 61.196 -10.289 -27.374 1.00 46.47 193 LEU A C 1
ATOM 1486 O O . LEU A 1 193 ? 62.090 -10.866 -26.762 1.00 46.47 193 LEU A O 1
ATOM 1490 N N . GLU A 1 194 ? 60.642 -10.822 -28.466 1.00 43.97 194 GLU A N 1
ATOM 1491 C CA . GLU A 1 194 ? 60.999 -12.159 -28.966 1.00 43.97 194 GLU A CA 1
ATOM 1492 C C . GLU A 1 194 ? 62.201 -12.145 -29.934 1.00 43.97 194 GLU A C 1
ATOM 1494 O O . GLU A 1 194 ? 62.796 -13.184 -30.207 1.00 43.97 194 GLU A O 1
ATOM 1499 N N . LYS A 1 195 ? 62.639 -10.964 -30.402 1.00 45.50 195 LYS A N 1
ATOM 1500 C CA . LYS A 1 195 ? 63.853 -10.816 -31.233 1.00 45.50 195 LYS A CA 1
ATOM 1501 C C . LYS A 1 195 ? 65.106 -10.380 -30.472 1.00 45.50 195 LYS A C 1
ATOM 1503 O O . LYS A 1 195 ? 66.192 -10.466 -31.031 1.00 45.50 195 LYS A O 1
ATOM 1508 N N . ALA A 1 196 ? 64.986 -9.988 -29.204 1.00 48.03 196 ALA A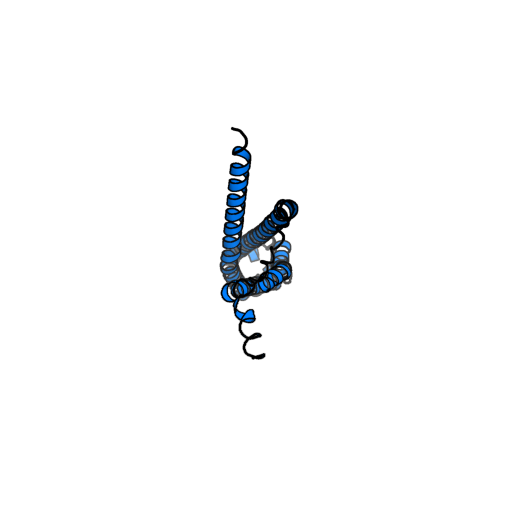 N 1
ATOM 1509 C CA . ALA A 1 196 ? 66.136 -9.667 -28.351 1.00 48.03 196 ALA A CA 1
ATOM 1510 C C . ALA A 1 196 ? 66.667 -10.873 -27.544 1.00 48.03 196 ALA A C 1
ATOM 1512 O O . ALA A 1 196 ? 67.697 -10.763 -26.893 1.00 48.03 196 ALA A O 1
ATOM 1513 N N . SER A 1 197 ? 65.989 -12.028 -27.596 1.00 49.28 197 SER A N 1
ATOM 1514 C CA . SER A 1 197 ? 66.409 -13.273 -26.925 1.00 49.28 197 SER A CA 1
ATOM 1515 C C . SER A 1 197 ? 67.068 -14.292 -27.873 1.00 49.28 197 SER A C 1
ATOM 1517 O O . SER A 1 197 ? 67.375 -15.407 -27.451 1.00 49.28 197 SER A O 1
ATOM 1519 N N . ALA A 1 198 ? 67.261 -13.944 -29.148 1.00 51.34 198 ALA A N 1
ATOM 1520 C CA . ALA A 1 198 ? 67.828 -14.835 -30.166 1.00 51.34 198 ALA A CA 1
ATOM 1521 C C . ALA A 1 198 ? 69.003 -14.208 -30.945 1.00 51.34 198 ALA A C 1
ATOM 1523 O O . ALA A 1 198 ? 69.284 -14.629 -32.068 1.00 51.34 198 ALA A O 1
ATOM 1524 N N . ALA A 1 199 ? 69.680 -13.220 -30.354 1.00 46.00 199 ALA A N 1
ATOM 1525 C CA . ALA A 1 199 ? 70.955 -12.678 -30.824 1.00 46.00 199 ALA A CA 1
ATOM 1526 C C . ALA A 1 199 ? 72.007 -12.795 -29.718 1.00 46.00 199 ALA A C 1
ATOM 1528 O O . ALA A 1 199 ? 71.662 -12.471 -28.559 1.00 46.00 199 ALA A O 1
#

Organism: Gymnopilus junonius (NCBI:txid109634)

Radius of gyration: 27.42 Å; chains: 1; bounding box: 96×28×73 Å

pLDDT: mean 78.74, std 18.01, range [31.56, 96.31]

Sequence (199 aa):
MFESLPAKIFSAAEYMIILLFCFHLIIINLLPLPMLILEAIIVSWITKLPSSVRDGINSGLGSGYIGVVISSMIGTALWIVMIFYLVLGGPRADKVKRACYITPLLMIPWAVYAGRTPWHPESKLLPEVRSAPGVLTGCRELLALKCLIVINLSSIALLVLVFISNYWIFGRHAPVYPLAISPSATDPASTELEKASAA

Foldseek 3Di:
DPPVVVVVVVVVVVVVLVVLLVVLVVLLQPLLVVLLVLLVVLLVVLVPDDPVLNVLLCQLLHPCLNVLSVLLNVLSVVSNVLVCCDVVVDPDVVSVVVCVVCVVVSLVSLVSLLVRGDLQSLVSGDPVSNPDPCNVVSRVSSNVSSVSSVSSVVSVVVSVVSVVVCCVVCVVVPPPPPPPPPPPPPPPPVPVVVVVVPD

Secondary structure (DSSP, 8-state):
--THHHHHHHHHHHHHHHHHHHHHHHHHHHSHHHHHHHHHHHHHHHHHS-HHHHHHHHHHH-TTHHHHHHHHHHHHHHHHHHHHHHHHT---HHHHHHHHHHHHHHHHHHHHHHHHS-S-GGGGS-HHHHTSTTHHHHHHHHHHHHHHHHHHHHHHHHHHHHHHHHHHHHHHHS-------------GGGSSSSSSS--

=== Feature glossary ===
The record interleaves many kinds of information about one protein. Here is each kind framed as the question it answers.

Q: What does the local fold look like, residue by residue?
A: The Foldseek 3Di string encodes local tertiary geometry as a 20-letter alphabet — one character per residue — derived from the relative positions of nearby Cα atoms. Unlike the amino-acid sequence, 3Di is a direct function of the 3D structure, so two proteins with the same fold have similar 3Di strings even at low sequence identity.

Q: Which residues are in helices, strands, or loops?
A: The SS8 string is DSSP's per-residue secondary-structure call. α-helix (H) means an i→i+4 H-bond ladder; β-strand (E) means the residue participates in a β-sheet; 3₁₀ (G) and π (I) are tighter and wider helices; T/S are turns/bends; '-' is loop.

Q: How big and how compact is the whole molecule?
A: Radius of gyration (Rg) is the root-mean-square distance of Cα atoms from their centroid — a single number for overall size and compactness. A globular domain of N residues has Rg ≈ 2.2·N^0.38 Å; an extended or disordered chain has a much larger Rg. The Cα contact count is the number of residue pairs whose Cα atoms are within 8 Å and are more than four positions apart in sequence — a standard proxy for tertiary packing density. The bounding box is the smallest axis-aligned box enclosing all Cα atoms.

Q: Where is each backbone atom in 3D?
A: Structure coordinates are given as an mmCIF _atom_site loop: one row per atom with element, residue name, chain id, sequence number, and x/y/z position in Å. Only the four main-chain atoms per residue are included here; side chains are omitted to keep the record compact.

Q: What is the amino-acid chain?
A: Primary structure: the covalent order of the twenty standard amino acids along the backbone. Two proteins with the same sequence will (almost always) fold to the same structure; two with 30% identity often share a fold but not the details.

Q: What if only a Cα trace is available?
A: Three-state secondary structure (P-SEA) collapses the eight DSSP classes into helix (a), strand (b), and coil (c). P-SEA assigns these from Cα geometry alone — distances and angles — without requiring backbone oxygens, so it works on any Cα trace.

Q: What family and function is it annotated with?
A: Database cross-references. InterPro integrates a dozen domain/family signature databases into unified entries with residue-range hits. GO terms attach function/process/location labels with evidence codes. CATH codes position the fold in a four-level structural taxonomy. Organism is the NCBI-taxonomy species name.

Q: How confident is the AlphaFold model at each residue?
A: pLDDT is the predicted lDDT-Cα score: AlphaFold's confidence that the local environment of each residue (all inter-atomic distances within 15 Å) is correctly placed. It is a per-residue number between 0 and 100, with higher meaning more reliable.

Q: How mobile is each atom in the crystal?
A: B-factor (Debye–Waller factor) reflects atomic displacement in the crystal lattice. It is an experimental observable (units Å²), not a prediction; low values mean the atom is pinned down, high values mean it moves or is heterogeneous across the crystal.

Q: Which residues are buried vs exposed?
A: SASA measures how much of the protein is reachable by solvent. It is computed by rolling a water-sized probe over the atomic surface and summing the exposed area (Å²). Per-residue SASA distinguishes core (buried, low SASA) from surface (exposed, high SASA) residues; total SASA is a whole-molecule size measure.

Q: What do the diagnostic plots show?
A: Plot images: a contact map (which residues are close in 3D, as an N×N binary image), a Ramachandran scatter (backbone torsion angles, revealing secondary-structure composition at a glance), and — for AlphaFold structures — a PAE heatmap (pairwise prediction confidence).

Q: What known structures does this most resemble?
A: The Foldseek neighbor list gives the closest experimentally determined structures in the PDB, ranked by structural alignment. TM-score near 1 means near-identical fold; near 0.3 means only rough topology match. This is how one finds what a novel AlphaFold prediction most resembles in the solved-structure universe.

Q: Are the domains correctly placed relative to each other?
A: Predicted aligned error is AlphaFold's pairwise confidence. Unlike pLDDT (per-residue), PAE is per-residue-pair and captures whether two parts of the structure are correctly placed relative to each other. Units are ångströms of expected positional error.

Q: What do the rendered images show?
A: Structure images are PyMOL renders from six orthogonal camera directions. Cartoon representation draws helices as coils and strands as arrows; sticks shows the backbone as bonds; surface shows the solvent-excluded envelope. Rainbow coloring maps sequence position to hue (blue→red, N→C); chain coloring assigns a distinct color per polypeptide.

Q: What are the backbone torsion angles?
A: φ (phi) and ψ (psi) are the two rotatable backbone dihedrals per residue: φ is the C(i-1)–N–Cα–C torsion, ψ is the N–Cα–C–N(i+1) torsion, both in degrees on (−180°, 180°]. α-helical residues cluster near (−60°, −45°); β-strand residues near (−120°, +130°). A Ramachandran plot is simply a scatter of (φ, ψ) for every residue.